Protein AF-A0A3A0DYD7-F1 (afdb_monomer_lite)

Structure (mmCIF, N/CA/C/O backbone):
data_AF-A0A3A0DYD7-F1
#
_entry.id   AF-A0A3A0DYD7-F1
#
loop_
_atom_site.group_PDB
_atom_site.id
_atom_site.type_symbol
_atom_site.label_atom_id
_atom_site.label_alt_id
_atom_site.label_comp_id
_atom_site.label_asym_id
_atom_site.label_entity_id
_atom_site.label_seq_id
_atom_site.pdbx_PDB_ins_code
_atom_site.Cartn_x
_atom_site.Cartn_y
_atom_site.Cartn_z
_atom_site.occupancy
_atom_site.B_iso_or_equiv
_atom_site.auth_seq_id
_atom_site.auth_comp_id
_atom_site.auth_asym_id
_atom_site.auth_atom_id
_atom_site.pdbx_PDB_model_num
ATOM 1 N N . MET A 1 1 ? -3.185 -49.791 44.513 1.00 50.25 1 MET A N 1
ATOM 2 C CA . MET A 1 1 ? -1.981 -49.781 45.376 1.00 50.25 1 MET A CA 1
ATOM 3 C C . MET A 1 1 ? -0.954 -48.953 44.609 1.00 50.25 1 MET A C 1
ATOM 5 O O . MET A 1 1 ? -0.668 -49.340 43.495 1.00 50.25 1 MET A O 1
ATOM 9 N N . SER A 1 2 ? -0.530 -47.744 44.966 1.00 39.34 2 SER A N 1
ATOM 10 C CA . SER A 1 2 ? -0.348 -47.102 46.268 1.00 39.34 2 SER A CA 1
ATOM 11 C C . SER A 1 2 ? -0.670 -45.603 46.188 1.00 39.34 2 SER A C 1
ATOM 13 O O . SER A 1 2 ? -0.491 -44.971 45.152 1.00 39.34 2 SER A O 1
ATOM 15 N N . ARG A 1 3 ? -1.175 -45.065 47.301 1.00 46.84 3 ARG A N 1
ATOM 16 C CA . ARG A 1 3 ? -1.403 -43.640 47.566 1.00 46.84 3 ARG A CA 1
ATOM 17 C C . ARG A 1 3 ? -0.154 -43.066 48.234 1.00 46.84 3 ARG A C 1
ATOM 19 O O . ARG A 1 3 ? 0.323 -43.691 49.178 1.00 46.84 3 ARG A O 1
ATOM 26 N N . THR A 1 4 ? 0.257 -41.854 47.871 1.00 56.84 4 THR A N 1
ATOM 27 C CA . THR A 1 4 ? 1.077 -41.023 48.764 1.00 56.84 4 THR A CA 1
ATOM 28 C C . THR A 1 4 ? 0.665 -39.561 48.649 1.00 56.84 4 THR A C 1
ATOM 30 O O . THR A 1 4 ? 0.493 -39.020 47.561 1.00 56.84 4 THR A O 1
ATOM 33 N N . LEU A 1 5 ? 0.430 -38.982 49.821 1.00 53.72 5 LEU A N 1
ATOM 34 C CA . LEU A 1 5 ? -0.054 -37.640 50.104 1.00 53.72 5 LEU A CA 1
ATOM 35 C C . LEU A 1 5 ? 1.071 -36.608 49.959 1.00 53.72 5 LEU A C 1
ATOM 37 O O . LEU A 1 5 ? 2.189 -36.880 50.386 1.00 53.72 5 LEU A O 1
ATOM 41 N N . PHE A 1 6 ? 0.746 -35.393 49.513 1.00 49.97 6 PHE A N 1
ATOM 42 C CA . PHE A 1 6 ? 1.488 -34.199 49.921 1.00 49.97 6 PHE A CA 1
ATOM 43 C C . PHE A 1 6 ? 0.508 -33.059 50.219 1.00 49.97 6 PHE A C 1
ATOM 45 O O . PHE A 1 6 ? -0.312 -32.680 49.385 1.00 49.97 6 PHE A O 1
ATOM 52 N N . ARG A 1 7 ? 0.566 -32.567 51.458 1.00 54.31 7 ARG A N 1
ATOM 53 C CA . ARG A 1 7 ? -0.222 -31.472 52.032 1.00 54.31 7 ARG A CA 1
ATOM 54 C C . ARG A 1 7 ? 0.785 -30.550 52.730 1.00 54.31 7 ARG A C 1
ATOM 56 O O . ARG A 1 7 ? 1.494 -31.028 53.605 1.00 54.31 7 ARG A O 1
ATOM 63 N N . SER A 1 8 ? 0.845 -29.275 52.348 1.00 48.56 8 SER A N 1
ATOM 64 C CA . SER A 1 8 ? 1.433 -28.140 53.096 1.00 48.56 8 SER A CA 1
ATOM 65 C C . SER A 1 8 ? 1.083 -26.890 52.278 1.00 48.56 8 SER A C 1
ATOM 67 O O . SER A 1 8 ? 1.535 -26.779 51.148 1.00 48.56 8 SER A O 1
ATOM 69 N N . VAL A 1 9 ? 0.069 -26.079 52.596 1.00 45.28 9 VAL A N 1
ATOM 70 C CA . VAL A 1 9 ? -0.017 -25.051 53.655 1.00 45.28 9 VAL A CA 1
ATOM 71 C C . VAL A 1 9 ? 1.250 -24.198 53.747 1.00 45.28 9 VAL A C 1
ATOM 73 O O . VAL A 1 9 ? 2.287 -24.664 54.208 1.00 45.28 9 VAL A O 1
ATOM 76 N N . GLY A 1 10 ? 1.120 -22.945 53.311 1.00 42.84 10 GLY A N 1
ATOM 77 C CA . GLY A 1 10 ? 2.099 -21.869 53.429 1.00 42.84 10 GLY A CA 1
ATOM 78 C C . GLY A 1 10 ? 1.409 -20.542 53.120 1.00 42.84 10 GLY A C 1
ATOM 79 O O . GLY A 1 10 ? 1.237 -20.183 51.961 1.00 42.84 10 GLY A O 1
ATOM 80 N N . ALA A 1 11 ? 0.922 -19.890 54.173 1.00 44.09 11 ALA A N 1
ATOM 81 C CA . ALA A 1 11 ? 0.273 -18.587 54.163 1.00 44.09 11 ALA A CA 1
ATOM 82 C C . ALA A 1 11 ? 1.297 -17.450 54.341 1.00 44.09 11 ALA A C 1
ATOM 84 O O . ALA A 1 11 ? 2.413 -17.687 54.798 1.00 44.09 11 ALA A O 1
ATOM 85 N N . CYS A 1 12 ? 0.815 -16.227 54.092 1.00 39.78 12 CYS A N 1
ATOM 86 C CA . CYS A 1 12 ? 1.371 -14.919 54.466 1.00 39.78 12 CYS A CA 1
ATOM 87 C C . CYS A 1 12 ? 2.436 -14.317 53.536 1.00 39.78 12 CYS A C 1
ATOM 89 O O . CYS A 1 12 ? 3.590 -14.723 53.550 1.00 39.78 12 CYS A O 1
ATOM 91 N N . LEU A 1 13 ? 2.052 -13.237 52.841 1.00 42.22 13 LEU A N 1
ATOM 92 C CA . LEU A 1 13 ? 2.694 -11.920 52.975 1.00 42.22 13 LEU A CA 1
ATOM 93 C C . LEU A 1 13 ? 1.829 -10.849 52.292 1.00 42.22 13 LEU A C 1
ATOM 95 O O . LEU A 1 13 ? 1.902 -10.612 51.092 1.00 42.22 13 LEU A O 1
ATOM 99 N N . VAL A 1 14 ? 0.985 -10.213 53.106 1.00 45.69 14 VAL A N 1
ATOM 100 C CA . VAL A 1 14 ? 0.412 -8.892 52.841 1.00 45.69 14 VAL A CA 1
ATOM 101 C C . VAL A 1 14 ? 1.415 -7.884 53.406 1.00 45.69 14 VAL A C 1
ATOM 103 O O . VAL A 1 14 ? 1.575 -7.793 54.619 1.00 45.69 14 VAL A O 1
ATOM 106 N N . GLY A 1 15 ? 2.117 -7.163 52.538 1.00 39.25 15 GLY A N 1
ATOM 107 C CA . GLY A 1 15 ? 2.816 -5.915 52.858 1.00 39.25 15 GLY A CA 1
ATOM 108 C C . GLY A 1 15 ? 2.328 -4.890 51.836 1.00 39.25 15 GLY A C 1
ATOM 109 O O . GLY A 1 15 ? 2.330 -5.175 50.647 1.00 39.25 15 GLY A O 1
ATOM 110 N N . GLY A 1 16 ? 1.746 -3.754 52.200 1.00 33.62 16 GLY A N 1
ATOM 111 C CA . GLY A 1 16 ? 2.217 -2.807 53.202 1.00 33.62 16 GLY A CA 1
ATOM 112 C C . GLY A 1 16 ? 2.640 -1.549 52.443 1.00 33.62 16 GLY A C 1
ATOM 113 O O . GLY A 1 16 ? 3.828 -1.320 52.247 1.00 33.62 16 GLY A O 1
ATOM 114 N N . TRP A 1 17 ? 1.665 -0.788 51.933 1.00 40.75 17 TRP A N 1
ATOM 115 C CA . TRP A 1 17 ? 1.906 0.520 51.320 1.00 40.75 17 TRP A CA 1
ATOM 116 C C . TRP A 1 17 ? 2.228 1.509 52.441 1.00 40.75 17 TRP A C 1
ATOM 118 O O . TRP A 1 17 ? 1.350 1.919 53.199 1.00 40.75 17 TRP A O 1
ATOM 128 N N . ALA A 1 18 ? 3.514 1.815 52.591 1.00 44.97 18 ALA A N 1
ATOM 129 C CA . ALA A 1 18 ? 4.006 2.790 53.546 1.00 44.97 18 ALA A CA 1
ATOM 130 C C . ALA A 1 18 ? 3.749 4.210 53.031 1.00 44.97 18 ALA A C 1
ATOM 132 O O . ALA A 1 18 ? 4.082 4.557 51.898 1.00 44.97 18 ALA A O 1
ATOM 133 N N . ALA A 1 19 ? 3.159 5.011 53.913 1.00 42.44 19 ALA A N 1
ATOM 134 C CA . ALA A 1 19 ? 2.955 6.438 53.782 1.00 42.44 19 ALA A CA 1
ATOM 135 C C . ALA A 1 19 ? 4.281 7.176 53.538 1.00 42.44 19 ALA A C 1
ATOM 137 O O . ALA A 1 19 ? 5.245 7.006 54.286 1.00 42.44 19 ALA A O 1
ATOM 138 N N . TRP A 1 20 ? 4.298 8.037 52.522 1.00 49.16 20 TRP A N 1
ATOM 139 C CA . TRP A 1 20 ? 5.347 9.026 52.310 1.00 49.16 20 TRP A CA 1
ATOM 140 C C . TRP A 1 20 ? 4.808 10.375 52.789 1.00 49.16 20 TRP A C 1
ATOM 142 O O . TRP A 1 20 ? 3.941 10.977 52.159 1.00 49.16 20 TRP A O 1
ATOM 152 N N . ALA A 1 21 ? 5.273 10.801 53.960 1.00 42.72 21 ALA A N 1
ATOM 153 C CA . ALA A 1 21 ? 5.010 12.109 54.539 1.00 42.72 21 ALA A CA 1
ATOM 154 C C . ALA A 1 21 ? 6.351 12.808 54.785 1.00 42.72 21 ALA A C 1
ATOM 156 O O . ALA A 1 21 ? 7.264 12.204 55.346 1.00 42.72 21 ALA A O 1
ATOM 157 N N . GLY A 1 22 ? 6.431 14.090 54.422 1.00 37.78 22 GLY A N 1
ATOM 158 C CA . GLY A 1 22 ? 7.434 15.020 54.944 1.00 37.78 22 GLY A CA 1
ATOM 159 C C . GLY A 1 22 ? 8.468 15.507 53.930 1.00 37.78 22 GLY A C 1
ATOM 160 O O . GLY A 1 22 ? 9.555 14.952 53.831 1.00 37.78 22 GLY A O 1
ATOM 161 N N . GLY A 1 23 ? 8.160 16.613 53.251 1.00 39.03 23 GLY A N 1
ATOM 162 C CA . GLY A 1 23 ? 9.121 17.411 52.489 1.00 39.03 23 GLY A CA 1
ATOM 163 C C . GLY A 1 23 ? 8.778 18.890 52.636 1.00 39.03 23 GLY A C 1
ATOM 164 O O . GLY A 1 23 ? 7.725 19.321 52.185 1.00 39.03 23 GLY A O 1
ATOM 165 N N . ALA A 1 24 ? 9.626 19.617 53.358 1.00 38.09 24 ALA A N 1
ATOM 166 C CA . ALA A 1 24 ? 9.407 20.955 53.890 1.00 38.09 24 ALA A CA 1
ATOM 167 C C . ALA A 1 24 ? 9.183 22.052 52.834 1.00 38.09 24 ALA A C 1
ATOM 169 O O . ALA A 1 24 ? 9.783 22.058 51.762 1.00 38.09 24 ALA A O 1
ATOM 170 N N . ALA A 1 25 ? 8.358 23.024 53.223 1.00 39.91 25 ALA A N 1
ATOM 171 C CA . ALA A 1 25 ? 8.123 24.275 52.526 1.00 39.91 25 ALA A CA 1
ATOM 172 C C . ALA A 1 25 ? 9.369 25.179 52.534 1.00 39.91 25 ALA A C 1
ATOM 174 O O . ALA A 1 25 ? 9.955 25.434 53.586 1.00 39.91 25 ALA A O 1
ATOM 175 N N . VAL A 1 26 ? 9.705 25.730 51.368 1.00 50.50 26 VAL A N 1
ATOM 176 C CA . VAL A 1 26 ? 10.489 26.961 51.227 1.00 50.50 26 VAL A CA 1
ATOM 177 C C . VAL A 1 26 ? 9.577 27.964 50.535 1.00 50.50 26 VAL A C 1
ATOM 179 O O . VAL A 1 26 ? 9.237 27.803 49.366 1.00 50.50 26 VAL A O 1
ATOM 182 N N . ALA A 1 27 ? 9.138 28.969 51.288 1.00 43.34 27 ALA A N 1
ATOM 183 C CA . ALA A 1 27 ? 8.419 30.116 50.761 1.00 43.34 27 ALA A CA 1
ATOM 184 C C . ALA A 1 27 ? 9.425 31.072 50.103 1.00 43.34 27 ALA A C 1
ATOM 186 O O . ALA A 1 27 ? 10.352 31.547 50.760 1.00 43.34 27 ALA A O 1
ATOM 187 N N . GLN A 1 28 ? 9.238 31.348 48.815 1.00 42.84 28 GLN A N 1
ATOM 188 C CA . GLN A 1 28 ? 9.768 32.544 48.169 1.00 42.84 28 GLN A CA 1
ATOM 189 C C . GLN A 1 28 ? 8.587 33.319 47.596 1.00 42.84 28 GLN A C 1
ATOM 191 O O . GLN A 1 28 ? 7.826 32.801 46.779 1.00 42.84 28 GLN A O 1
ATOM 196 N N . ASP A 1 29 ? 8.439 34.548 48.081 1.00 47.16 29 ASP A N 1
ATOM 197 C CA . ASP A 1 29 ? 7.488 35.538 47.600 1.00 47.16 29 ASP A CA 1
ATOM 198 C C . ASP A 1 29 ? 7.767 35.858 46.128 1.00 47.16 29 ASP A C 1
ATOM 200 O O . ASP A 1 29 ? 8.755 36.513 45.789 1.00 47.16 29 ASP A O 1
ATOM 204 N N . LEU A 1 30 ? 6.871 35.414 45.248 1.00 38.38 30 LEU A N 1
ATOM 205 C CA . LEU A 1 30 ? 6.796 35.861 43.863 1.00 38.38 30 LEU A CA 1
ATOM 206 C C . LEU A 1 30 ? 5.468 36.585 43.658 1.00 38.38 30 LEU A C 1
ATOM 208 O O . LEU A 1 30 ? 4.396 35.991 43.564 1.00 38.38 30 LEU A O 1
ATOM 212 N N . VAL A 1 31 ? 5.580 37.909 43.609 1.00 51.38 31 VAL A N 1
ATOM 213 C CA . VAL A 1 31 ? 4.542 38.836 43.166 1.00 51.38 31 VAL A CA 1
ATOM 214 C C . VAL A 1 31 ? 4.220 38.531 41.699 1.00 51.38 31 VAL A C 1
ATOM 216 O O . VAL A 1 31 ? 5.065 38.728 40.827 1.00 51.38 31 VAL A O 1
ATOM 219 N N . LEU A 1 32 ? 3.000 38.060 41.423 1.00 41.09 32 LEU A N 1
ATOM 220 C CA . LEU A 1 32 ? 2.466 37.890 40.068 1.00 41.09 32 LEU A CA 1
ATOM 221 C C . LEU A 1 32 ? 1.535 39.062 39.694 1.00 41.09 32 LEU A C 1
ATOM 223 O O . LEU A 1 32 ? 0.691 39.446 40.507 1.00 41.09 32 LEU A O 1
ATOM 227 N N . PRO A 1 33 ? 1.643 39.621 38.472 1.00 55.09 33 PRO A N 1
ATOM 228 C CA . PRO A 1 33 ? 0.668 40.558 37.913 1.00 55.09 33 PRO A CA 1
ATOM 229 C C . PRO A 1 33 ? -0.587 39.840 37.362 1.00 55.09 33 PRO A C 1
ATOM 231 O O . PRO A 1 33 ? -0.561 38.629 37.130 1.00 55.09 33 PRO A O 1
ATOM 234 N N . PRO A 1 34 ? -1.698 40.569 37.136 1.00 52.62 34 PRO A N 1
ATOM 235 C CA . PRO A 1 34 ? -2.985 39.966 36.806 1.00 52.62 34 PRO A CA 1
ATOM 236 C C . PRO A 1 34 ? -3.083 39.469 35.353 1.00 52.62 34 PRO A C 1
ATOM 238 O O . PRO A 1 34 ? -2.906 40.217 34.397 1.00 52.62 34 PRO A O 1
ATOM 241 N N . THR A 1 35 ? -3.446 38.188 35.246 1.00 48.91 35 THR A N 1
ATOM 242 C CA . THR A 1 35 ? -4.392 37.573 34.296 1.00 48.91 35 THR A CA 1
ATOM 243 C C . THR A 1 35 ? -4.253 37.881 32.799 1.00 48.91 35 THR A C 1
ATOM 245 O O . THR A 1 35 ? -4.882 38.798 32.272 1.00 48.91 35 THR A O 1
ATOM 248 N N . ALA A 1 36 ? -3.606 36.959 32.084 1.00 39.91 36 ALA A N 1
ATOM 249 C CA . ALA A 1 36 ? -4.040 36.531 30.756 1.00 39.91 36 ALA A CA 1
ATOM 250 C C . ALA A 1 36 ? -4.206 35.005 30.799 1.00 39.91 36 ALA A C 1
ATOM 252 O O . ALA A 1 36 ? -3.257 34.283 31.096 1.00 39.91 36 ALA A O 1
ATOM 253 N N . GLY A 1 37 ? -5.436 34.527 30.597 1.00 48.88 37 GLY A N 1
ATOM 254 C CA . GLY A 1 37 ? -5.773 33.109 30.659 1.00 48.88 37 GLY A CA 1
ATOM 255 C C . GLY A 1 37 ? -5.100 32.329 29.534 1.00 48.88 37 GLY A C 1
ATOM 256 O O . GLY A 1 37 ? -5.437 32.506 28.366 1.00 48.88 37 GLY A O 1
ATOM 257 N N . VAL A 1 38 ? -4.178 31.449 29.908 1.00 38.03 38 VAL A N 1
ATOM 258 C CA . VAL A 1 38 ? -3.663 30.371 29.067 1.00 38.03 38 VAL A CA 1
ATOM 259 C C . VAL A 1 38 ? -4.084 29.075 29.746 1.00 38.03 38 VAL A C 1
ATOM 261 O O . VAL A 1 38 ? -3.745 28.834 30.901 1.00 38.03 38 VAL A O 1
ATOM 264 N N . VAL A 1 39 ? -4.894 28.280 29.048 1.00 39.69 39 VAL A N 1
ATOM 265 C CA . VAL A 1 39 ? -5.269 26.931 29.476 1.00 39.69 39 VAL A CA 1
ATOM 266 C C . VAL A 1 39 ? -4.040 26.047 29.287 1.00 39.69 39 VAL A C 1
ATOM 268 O O . VAL A 1 39 ? -3.659 25.730 28.162 1.00 39.69 39 VAL A O 1
ATOM 271 N N . GLU A 1 40 ? -3.394 25.704 30.396 1.00 34.03 40 GLU A N 1
ATOM 272 C CA . GLU A 1 40 ? -2.266 24.781 30.450 1.00 34.03 40 GLU A CA 1
ATOM 273 C C . GLU A 1 40 ? -2.812 23.344 30.397 1.00 34.03 40 GLU A C 1
ATOM 275 O O . GLU A 1 40 ? -3.455 22.863 31.331 1.00 34.03 40 GLU A O 1
ATOM 280 N N . VAL A 1 41 ? -2.627 22.675 29.256 1.00 43.84 41 VAL A N 1
ATOM 281 C CA . VAL A 1 41 ? -2.939 21.250 29.087 1.00 43.84 41 VAL A CA 1
ATOM 282 C C . VAL A 1 41 ? -1.770 20.445 29.652 1.00 43.84 41 VAL A C 1
ATOM 284 O O . VAL A 1 41 ? -0.623 20.654 29.264 1.00 43.84 41 VAL A O 1
ATOM 287 N N . ALA A 1 42 ? -2.069 19.537 30.582 1.00 42.00 42 ALA A N 1
ATOM 288 C CA . ALA A 1 42 ? -1.082 18.727 31.285 1.00 42.00 42 ALA A CA 1
ATOM 289 C C . ALA A 1 42 ? -0.208 17.880 30.325 1.00 42.00 42 ALA A C 1
ATOM 291 O O . ALA A 1 42 ? -0.745 17.241 29.415 1.00 42.00 42 ALA A O 1
ATOM 292 N N . PRO A 1 43 ? 1.119 17.802 30.544 1.00 43.03 43 PRO A N 1
ATOM 293 C CA . PRO A 1 43 ? 1.996 16.903 29.803 1.00 43.03 43 PRO A CA 1
ATOM 294 C C . PRO A 1 43 ? 1.836 15.473 30.341 1.00 43.03 43 PRO A C 1
ATOM 296 O O . PRO A 1 43 ? 2.098 15.217 31.515 1.00 43.03 43 PRO A O 1
ATOM 299 N N . GLY A 1 44 ? 1.400 14.527 29.504 1.00 41.59 44 GLY A N 1
ATOM 300 C CA . GLY A 1 44 ? 1.311 13.128 29.948 1.00 41.59 44 GLY A CA 1
ATOM 301 C C . GLY A 1 44 ? 0.570 12.123 29.067 1.00 41.59 44 GLY A C 1
ATOM 302 O O . GLY A 1 44 ? 0.508 10.957 29.445 1.00 41.59 44 GLY A O 1
ATOM 303 N N . VAL A 1 45 ? 0.029 12.511 27.909 1.00 45.94 45 VAL A N 1
ATOM 304 C CA . VAL A 1 45 ? -0.618 11.563 26.983 1.00 45.94 45 VAL A CA 1
ATOM 305 C C . VAL A 1 45 ? 0.006 11.693 25.594 1.00 45.94 45 VAL A C 1
ATOM 307 O O . VAL A 1 45 ? -0.616 12.166 24.651 1.00 45.94 45 VAL A O 1
ATOM 310 N N . GLU A 1 46 ? 1.262 11.262 25.460 1.00 38.16 46 GLU A N 1
ATOM 311 C CA . GLU A 1 46 ? 1.862 10.946 24.155 1.00 38.16 46 GLU A CA 1
ATOM 312 C C . GLU A 1 46 ? 1.365 9.566 23.705 1.00 38.16 46 GLU A C 1
ATOM 314 O O . GLU A 1 46 ? 2.078 8.565 23.685 1.00 38.16 46 GLU A O 1
ATOM 319 N N . GLY A 1 47 ? 0.069 9.501 23.415 1.00 38.81 47 GLY A N 1
ATOM 320 C CA . GLY A 1 47 ? -0.530 8.424 22.653 1.00 38.81 47 GLY A CA 1
ATOM 321 C C . GLY A 1 47 ? -0.852 8.968 21.277 1.00 38.81 47 GLY A C 1
ATOM 322 O O . GLY A 1 47 ? -1.945 9.491 21.078 1.00 38.81 47 GLY A O 1
ATOM 323 N N . ASP A 1 48 ? 0.087 8.852 20.338 1.00 33.47 48 ASP A N 1
ATOM 324 C CA . ASP A 1 48 ? -0.173 9.061 18.915 1.00 33.47 48 ASP A CA 1
ATOM 325 C C . ASP A 1 48 ? -1.194 8.014 18.445 1.00 33.47 48 ASP A C 1
ATOM 327 O O . ASP A 1 48 ? -0.863 6.945 17.922 1.00 33.47 48 ASP A O 1
ATOM 331 N N . VAL A 1 49 ? -2.476 8.310 18.652 1.00 34.38 49 VAL A N 1
ATOM 332 C CA . VAL A 1 49 ? -3.584 7.611 18.012 1.00 34.38 49 VAL A CA 1
ATOM 333 C C . VAL A 1 49 ? -3.590 8.073 16.559 1.00 34.38 49 VAL A C 1
ATOM 335 O O . VAL A 1 49 ? -4.376 8.924 16.148 1.00 34.38 49 VAL A O 1
ATOM 338 N N . PHE A 1 50 ? -2.690 7.502 15.757 1.00 32.12 50 PHE A N 1
ATOM 339 C CA . PHE A 1 50 ? -2.834 7.493 14.308 1.00 32.12 50 PHE A CA 1
ATOM 340 C C . PHE A 1 50 ? -4.086 6.678 13.979 1.00 32.12 50 PHE A C 1
ATOM 342 O O . PHE A 1 50 ? -4.037 5.475 13.722 1.00 32.12 50 PHE A O 1
ATOM 349 N N . ALA A 1 51 ? -5.236 7.346 13.996 1.00 30.78 51 ALA A N 1
ATOM 350 C CA . ALA A 1 51 ? -6.436 6.867 13.347 1.00 30.78 51 ALA A CA 1
ATOM 351 C C . ALA A 1 51 ? -6.168 6.871 11.837 1.00 30.78 51 ALA A C 1
ATOM 353 O O . ALA A 1 51 ? -6.457 7.834 11.129 1.00 30.78 51 ALA A O 1
ATOM 354 N N . ILE A 1 52 ? -5.584 5.783 11.333 1.00 32.91 52 ILE A N 1
ATOM 355 C CA . ILE A 1 52 ? -5.592 5.473 9.906 1.00 32.91 52 ILE A CA 1
ATOM 356 C C . ILE A 1 52 ? -7.037 5.092 9.582 1.00 32.91 52 ILE A C 1
ATOM 358 O O . ILE A 1 52 ? -7.406 3.920 9.566 1.00 32.91 52 ILE A O 1
ATOM 362 N N . ALA A 1 53 ? -7.889 6.096 9.377 1.00 28.39 53 ALA A N 1
ATOM 363 C CA . ALA A 1 53 ? -9.132 5.880 8.662 1.00 28.39 53 ALA A CA 1
ATOM 364 C C . ALA A 1 53 ? -8.749 5.293 7.292 1.00 28.39 53 ALA A C 1
ATOM 366 O O . ALA A 1 53 ? -7.938 5.903 6.586 1.00 28.39 53 ALA A O 1
ATOM 367 N N . PRO A 1 54 ? -9.260 4.112 6.902 1.00 32.28 54 PRO A N 1
ATOM 368 C CA . PRO A 1 54 ? -9.031 3.610 5.560 1.00 32.28 54 PRO A CA 1
ATOM 369 C C . PRO A 1 54 ? -9.635 4.632 4.598 1.00 32.28 54 PRO A C 1
ATOM 371 O O . PRO A 1 54 ? -10.852 4.812 4.565 1.00 32.28 54 PRO A O 1
ATOM 374 N N . GLN A 1 55 ? -8.791 5.345 3.849 1.00 30.20 55 GLN A N 1
ATOM 375 C CA . GLN A 1 55 ? -9.256 6.196 2.761 1.00 30.20 55 GLN A CA 1
ATOM 376 C C . GLN A 1 55 ? -9.882 5.288 1.703 1.00 30.20 55 GLN A C 1
ATOM 378 O O . GLN A 1 55 ? -9.204 4.741 0.831 1.00 30.20 55 GLN A O 1
ATOM 383 N N . VAL A 1 56 ? -11.193 5.092 1.808 1.00 31.41 56 VAL A N 1
ATOM 384 C CA . VAL A 1 56 ? -11.996 4.459 0.771 1.00 31.41 56 VAL A CA 1
ATOM 385 C C . VAL A 1 56 ? -12.045 5.470 -0.367 1.00 31.41 56 VAL A C 1
ATOM 387 O O . VAL A 1 56 ? -12.801 6.437 -0.325 1.00 31.41 56 VAL A O 1
ATOM 390 N N . HIS A 1 57 ? -11.163 5.308 -1.350 1.00 32.97 57 HIS A N 1
ATOM 391 C CA . HIS A 1 57 ? -11.155 6.144 -2.541 1.00 32.97 57 HIS A CA 1
ATOM 392 C C . HIS A 1 57 ? -12.431 5.820 -3.327 1.00 32.97 57 HIS A C 1
ATOM 394 O O . HIS A 1 57 ? -12.497 4.825 -4.049 1.00 32.97 57 HIS A O 1
ATOM 400 N N . SER A 1 58 ? -13.491 6.605 -3.116 1.00 34.28 58 SER A N 1
ATOM 401 C CA . SER A 1 58 ? -14.752 6.439 -3.832 1.00 34.28 58 SER A CA 1
ATOM 402 C C . SER A 1 58 ? -14.546 6.814 -5.296 1.00 34.28 58 SER A C 1
ATOM 404 O O . SER A 1 58 ? -14.166 7.943 -5.605 1.00 34.28 58 SER A O 1
ATOM 406 N N . LEU A 1 59 ? -14.808 5.860 -6.186 1.00 35.19 59 LEU A N 1
ATOM 407 C CA . LEU A 1 59 ? -14.778 6.028 -7.636 1.00 35.19 59 LEU A CA 1
ATOM 408 C C . LEU A 1 59 ? -15.787 7.105 -8.049 1.00 35.19 59 LEU A C 1
ATOM 410 O O . LEU A 1 59 ? -16.992 6.856 -8.072 1.00 35.19 59 LEU A O 1
ATOM 414 N N . THR A 1 60 ? -15.313 8.300 -8.384 1.00 36.78 60 THR A N 1
ATOM 415 C CA . THR A 1 60 ? -16.147 9.313 -9.028 1.00 36.78 60 THR A CA 1
ATOM 416 C C . THR A 1 60 ? -16.113 9.079 -10.535 1.00 36.78 60 THR A C 1
ATOM 418 O O . THR A 1 60 ? -15.102 9.273 -11.207 1.00 36.78 60 THR A O 1
ATOM 421 N N . LEU A 1 61 ? -17.238 8.613 -11.082 1.00 35.59 61 LEU A N 1
ATOM 422 C CA . LEU A 1 61 ? -17.491 8.676 -12.520 1.00 35.59 61 LEU A CA 1
ATOM 423 C C . LEU A 1 61 ? -17.582 10.153 -12.914 1.00 35.59 61 LEU A C 1
ATOM 425 O O . LEU A 1 61 ? -18.416 10.884 -12.379 1.00 35.59 61 LEU A O 1
ATOM 429 N N . THR A 1 62 ? -16.732 10.596 -13.839 1.00 42.12 62 THR A N 1
ATOM 430 C CA . THR A 1 62 ? -16.919 11.907 -14.470 1.00 42.12 62 THR A CA 1
ATOM 431 C C . THR A 1 62 ? -18.177 11.869 -15.347 1.00 42.12 62 THR A C 1
ATOM 433 O O . THR A 1 62 ? -18.568 10.806 -15.840 1.00 42.12 62 THR A O 1
ATOM 436 N N . SER A 1 63 ? -18.842 13.016 -15.517 1.00 37.94 63 SER A N 1
ATOM 437 C CA . SER A 1 63 ? -20.118 13.157 -16.244 1.00 37.94 63 SER A CA 1
ATOM 438 C C . SER A 1 63 ? -20.088 12.637 -17.684 1.00 37.94 63 SER A C 1
ATOM 440 O O . SER A 1 63 ? -21.140 12.340 -18.246 1.00 37.94 63 SER A O 1
ATOM 442 N N . ASP A 1 64 ? -18.895 12.476 -18.253 1.00 39.81 64 ASP A N 1
ATOM 443 C CA . ASP A 1 64 ? -18.694 12.105 -19.652 1.00 39.81 64 ASP A CA 1
ATOM 444 C C . ASP A 1 64 ? -18.562 10.584 -19.844 1.00 39.81 64 ASP A C 1
ATOM 446 O O . ASP A 1 64 ? -18.293 10.107 -20.944 1.00 39.81 64 ASP A O 1
ATOM 450 N N . GLY A 1 65 ? -18.734 9.789 -18.779 1.00 39.72 65 GLY A N 1
ATOM 451 C CA . GLY A 1 65 ? -18.629 8.326 -18.843 1.00 39.72 65 GLY A CA 1
ATOM 452 C C . GLY A 1 65 ? -17.207 7.813 -19.095 1.00 39.72 65 GLY A C 1
ATOM 453 O O . GLY A 1 65 ? -17.009 6.609 -19.261 1.00 39.72 65 GLY A O 1
ATOM 454 N N . VAL A 1 66 ? -16.212 8.703 -19.087 1.00 46.78 66 VAL A N 1
ATOM 455 C CA . VAL A 1 66 ? -14.795 8.357 -19.151 1.00 46.78 66 VAL A CA 1
ATOM 456 C C . VAL A 1 66 ? -14.339 8.039 -17.730 1.00 46.78 66 VAL A C 1
ATOM 458 O O . VAL A 1 66 ? -14.306 8.909 -16.853 1.00 46.78 66 VAL A O 1
ATOM 461 N N . LEU A 1 67 ? -14.024 6.767 -17.477 1.00 44.53 67 LEU A N 1
ATOM 462 C CA . LEU A 1 67 ? -13.316 6.370 -16.262 1.00 44.53 67 LEU A CA 1
ATOM 463 C C . LEU A 1 67 ? -12.015 7.174 -16.211 1.00 44.53 67 LEU A C 1
ATOM 465 O O . LEU A 1 67 ? -11.220 7.096 -17.147 1.00 44.53 67 LEU A O 1
ATOM 469 N N . SER A 1 68 ? -11.806 7.969 -15.158 1.00 46.03 68 SER A N 1
ATOM 470 C CA . SER A 1 68 ? -10.528 8.654 -15.001 1.00 46.03 68 SER A CA 1
ATOM 471 C C . SER A 1 68 ? -9.433 7.587 -14.884 1.00 46.03 68 SER A C 1
ATOM 473 O O . SER A 1 68 ? -9.477 6.687 -14.044 1.00 46.03 68 SER A O 1
ATOM 475 N N . GLU A 1 69 ? -8.457 7.661 -15.785 1.00 48.38 69 GLU A N 1
ATOM 476 C CA . GLU A 1 69 ? -7.387 6.670 -15.975 1.00 48.38 69 GLU A CA 1
ATOM 477 C C . GLU A 1 69 ? -6.476 6.520 -14.731 1.00 48.38 69 GLU A C 1
ATOM 479 O O . GLU A 1 69 ? -5.674 5.594 -14.631 1.00 48.38 69 GLU A O 1
ATOM 484 N N . ALA A 1 70 ? -6.650 7.392 -13.731 1.00 45.56 70 ALA A N 1
ATOM 485 C CA . ALA A 1 70 ? -5.903 7.428 -12.476 1.00 45.56 70 ALA A CA 1
ATOM 486 C C . ALA A 1 70 ? -6.156 6.228 -11.538 1.00 45.56 70 ALA A C 1
ATOM 488 O O . ALA A 1 70 ? -5.391 6.019 -10.600 1.00 45.56 70 ALA A O 1
ATOM 489 N N . VAL A 1 71 ? -7.194 5.419 -11.772 1.00 46.09 71 VAL A N 1
ATOM 490 C CA . VAL A 1 71 ? -7.557 4.304 -10.873 1.00 46.09 71 VAL A CA 1
ATOM 491 C C . VAL A 1 71 ? -6.721 3.036 -11.121 1.00 46.09 71 VAL A C 1
ATOM 493 O O . VAL A 1 71 ? -6.622 2.183 -10.243 1.00 46.09 71 VAL A O 1
ATOM 496 N N . PHE A 1 72 ? -6.069 2.886 -12.279 1.00 48.50 72 PHE A N 1
ATOM 497 C CA . PHE A 1 72 ? -5.547 1.575 -12.700 1.00 48.50 72 PHE A CA 1
ATOM 498 C C . PHE A 1 72 ? -4.104 1.235 -12.278 1.00 48.50 72 PHE A C 1
ATOM 500 O O . PHE A 1 72 ? -3.677 0.100 -12.478 1.00 48.50 72 PHE A O 1
ATOM 507 N N . PHE A 1 73 ? -3.358 2.160 -11.658 1.00 53.59 73 PHE A N 1
ATOM 508 C CA . PHE A 1 73 ? -1.940 1.942 -11.303 1.00 53.59 73 PHE A CA 1
ATOM 509 C C . PHE A 1 73 ? -1.569 2.268 -9.854 1.00 53.59 73 PHE A C 1
ATOM 511 O O . PHE A 1 73 ? -0.383 2.310 -9.519 1.00 53.59 73 PHE A O 1
ATOM 518 N N . ALA A 1 74 ? -2.557 2.439 -8.973 1.00 52.06 74 ALA A N 1
ATOM 519 C CA . ALA A 1 74 ? -2.312 2.516 -7.539 1.00 52.06 74 ALA A CA 1
ATOM 520 C C . ALA A 1 74 ? -1.902 1.128 -7.021 1.00 52.06 74 ALA A C 1
ATOM 522 O O . ALA A 1 74 ? -2.712 0.368 -6.490 1.00 52.06 74 ALA A O 1
ATOM 523 N N . HIS A 1 75 ? -0.628 0.771 -7.194 1.00 59.16 75 HIS A N 1
ATOM 524 C CA . HIS A 1 75 ? -0.052 -0.266 -6.354 1.00 59.16 75 HIS A CA 1
ATOM 525 C C . HIS A 1 75 ? -0.214 0.172 -4.899 1.00 59.16 75 HIS A C 1
ATOM 527 O O . HIS A 1 75 ? -0.093 1.368 -4.615 1.00 59.16 75 HIS A O 1
ATOM 533 N N . PRO A 1 76 ? -0.499 -0.766 -3.981 1.00 58.28 76 PRO A N 1
ATOM 534 C CA . PRO A 1 76 ? -0.540 -0.444 -2.567 1.00 58.28 76 PRO A CA 1
ATOM 535 C C . PRO A 1 76 ? 0.781 0.235 -2.200 1.00 58.28 76 PRO A C 1
ATOM 537 O O . PRO A 1 76 ? 1.857 -0.355 -2.330 1.00 58.28 76 PRO A O 1
ATOM 540 N N . VAL A 1 77 ? 0.684 1.512 -1.825 1.00 57.47 77 VAL A N 1
ATOM 541 C CA . VAL A 1 77 ? 1.807 2.346 -1.398 1.00 57.47 77 VAL A CA 1
ATOM 542 C C . VAL A 1 77 ? 2.500 1.609 -0.247 1.00 57.47 77 VAL A C 1
ATOM 544 O O . VAL A 1 77 ? 1.932 1.485 0.837 1.00 57.47 77 VAL A O 1
ATOM 547 N N . GLY A 1 78 ? 3.689 1.051 -0.494 1.00 65.56 78 GLY A N 1
ATOM 548 C CA . GLY A 1 78 ? 4.463 0.313 0.514 1.00 65.56 78 GLY A CA 1
ATOM 549 C C . GLY A 1 78 ? 5.064 -1.024 0.074 1.00 65.56 78 GLY A C 1
ATOM 550 O O . GLY A 1 78 ? 5.903 -1.562 0.795 1.00 65.56 78 GLY A O 1
ATOM 551 N N . ASP A 1 79 ? 4.698 -1.565 -1.094 1.00 78.31 79 ASP A N 1
ATOM 552 C CA . ASP A 1 79 ? 5.325 -2.808 -1.574 1.00 78.31 79 ASP A CA 1
ATOM 553 C C . ASP A 1 79 ? 6.669 -2.583 -2.293 1.00 78.31 79 ASP A C 1
ATOM 555 O O . ASP A 1 79 ? 7.459 -3.524 -2.366 1.00 78.31 79 ASP A O 1
ATOM 559 N N . ASP A 1 80 ? 6.968 -1.376 -2.780 1.00 85.56 80 ASP A N 1
ATOM 560 C CA . ASP A 1 80 ? 8.232 -1.057 -3.460 1.00 85.56 80 ASP A CA 1
ATOM 561 C C . ASP A 1 80 ? 9.312 -0.616 -2.447 1.00 85.56 80 ASP A C 1
ATOM 563 O O . ASP A 1 80 ? 9.104 0.395 -1.764 1.00 85.56 80 ASP A O 1
ATOM 567 N N . PRO A 1 81 ? 10.460 -1.319 -2.324 1.00 85.75 81 PRO A N 1
ATOM 568 C CA . PRO A 1 81 ? 11.539 -0.920 -1.417 1.00 85.75 81 PRO A CA 1
ATOM 569 C C . PRO A 1 81 ? 12.035 0.509 -1.662 1.00 85.75 81 PRO A C 1
ATOM 571 O O . PRO A 1 81 ? 12.415 1.178 -0.704 1.00 85.75 81 PRO A O 1
ATOM 574 N N . ALA A 1 82 ? 11.988 1.007 -2.902 1.00 88.56 82 ALA A N 1
ATOM 575 C CA . ALA A 1 82 ? 12.448 2.357 -3.205 1.00 88.56 82 ALA A CA 1
ATOM 576 C C . ALA A 1 82 ? 11.572 3.441 -2.561 1.00 88.56 82 ALA A C 1
ATOM 578 O O . ALA A 1 82 ? 12.094 4.460 -2.122 1.00 88.56 82 ALA A O 1
ATOM 579 N N . SER A 1 83 ? 10.263 3.197 -2.430 1.00 90.19 83 SER A N 1
ATOM 580 C CA . SER A 1 83 ? 9.342 4.130 -1.762 1.00 90.19 83 SER A CA 1
ATOM 581 C C . SER A 1 83 ? 9.620 4.271 -0.261 1.00 90.19 83 SER A C 1
ATOM 583 O O . SER A 1 83 ? 9.371 5.321 0.324 1.00 90.19 83 SER A O 1
ATOM 585 N N . LEU A 1 84 ? 10.178 3.232 0.371 1.00 92.94 84 LEU A N 1
ATOM 586 C CA . LEU A 1 84 ? 10.556 3.273 1.785 1.00 92.94 84 LEU A CA 1
ATOM 587 C C . LEU A 1 84 ? 11.794 4.135 2.014 1.00 92.94 84 LEU A C 1
ATOM 589 O O . LEU A 1 84 ? 11.911 4.775 3.054 1.00 92.94 84 LEU A O 1
ATOM 593 N N . LEU A 1 85 ? 12.700 4.172 1.038 1.00 94.75 85 LEU A N 1
ATOM 594 C CA . LEU A 1 85 ? 13.933 4.948 1.120 1.00 94.75 85 LEU A CA 1
ATOM 595 C C . LEU A 1 85 ? 13.687 6.456 1.029 1.00 94.75 85 LEU A C 1
ATOM 597 O O . LEU A 1 85 ? 14.550 7.216 1.450 1.00 94.75 85 LEU A O 1
ATOM 601 N N . ASP A 1 86 ? 12.518 6.900 0.569 1.00 92.81 86 ASP A N 1
ATOM 602 C CA . ASP A 1 86 ? 12.124 8.316 0.611 1.00 92.81 86 ASP A CA 1
ATOM 603 C C . ASP A 1 86 ? 11.711 8.776 2.012 1.00 92.81 86 ASP A C 1
ATOM 605 O O . ASP A 1 86 ? 11.694 9.973 2.307 1.00 92.81 86 ASP A O 1
ATOM 609 N N . MET A 1 87 ? 11.394 7.836 2.905 1.00 93.38 87 MET A N 1
ATOM 610 C CA . MET A 1 87 ? 10.954 8.153 4.256 1.00 93.38 87 MET A CA 1
ATOM 611 C C . MET A 1 87 ? 12.167 8.488 5.134 1.00 93.38 87 MET A C 1
ATOM 613 O O . MET A 1 87 ? 13.036 7.647 5.365 1.00 93.38 87 MET A O 1
ATOM 617 N N . GLY A 1 88 ? 12.225 9.713 5.666 1.00 94.88 88 GLY A N 1
ATOM 618 C CA . GLY A 1 88 ? 13.377 10.187 6.448 1.00 94.88 88 GLY A CA 1
ATOM 619 C C . GLY A 1 88 ? 13.714 9.313 7.663 1.00 94.88 88 GLY A C 1
ATOM 620 O O . GLY A 1 88 ? 14.884 9.090 7.952 1.00 94.88 88 GLY A O 1
ATOM 621 N N . ASN A 1 89 ? 12.709 8.738 8.329 1.00 95.50 89 ASN A N 1
ATOM 622 C CA . ASN A 1 89 ? 12.914 7.803 9.439 1.00 95.50 89 ASN A CA 1
ATOM 623 C C . ASN A 1 89 ? 13.594 6.494 9.002 1.00 95.50 89 ASN A C 1
ATOM 625 O O . ASN A 1 89 ? 14.419 5.970 9.742 1.00 95.50 89 ASN A O 1
ATOM 629 N N . VAL A 1 90 ? 13.283 5.980 7.809 1.00 95.88 90 VAL A N 1
ATOM 630 C CA . VAL A 1 90 ? 13.942 4.791 7.246 1.00 95.88 90 VAL A CA 1
ATOM 631 C C . VAL A 1 90 ? 15.378 5.121 6.848 1.00 95.88 90 VAL A C 1
ATOM 633 O O . VAL A 1 90 ? 16.271 4.321 7.103 1.00 95.88 90 VAL A O 1
ATOM 636 N N . GLN A 1 91 ? 15.628 6.306 6.281 1.00 97.00 91 GLN A N 1
ATOM 637 C CA . GLN A 1 91 ? 16.989 6.738 5.942 1.00 97.00 91 GLN A CA 1
ATOM 638 C C . GLN A 1 91 ? 17.890 6.830 7.179 1.00 97.00 91 GLN A C 1
ATOM 640 O O . GLN A 1 91 ? 19.035 6.385 7.120 1.00 97.00 91 GLN A O 1
ATOM 645 N N . THR A 1 92 ? 17.372 7.386 8.281 1.00 97.56 92 THR A N 1
ATOM 646 C CA . THR A 1 92 ? 18.084 7.456 9.565 1.00 97.56 92 THR A CA 1
ATOM 647 C C . THR A 1 92 ? 18.326 6.064 10.139 1.00 97.56 92 THR A C 1
ATOM 649 O O . THR A 1 92 ? 19.440 5.760 10.529 1.00 97.56 92 THR A O 1
ATOM 652 N N . GLU A 1 93 ? 17.318 5.189 10.134 1.00 96.31 93 GLU A N 1
ATOM 653 C CA . GLU A 1 93 ? 17.437 3.815 10.648 1.00 96.31 93 GLU A CA 1
ATOM 654 C C . GLU A 1 93 ? 18.442 2.952 9.860 1.00 96.31 93 GLU A C 1
ATOM 656 O O . GLU A 1 93 ? 18.977 1.975 10.381 1.00 96.31 93 GLU A O 1
ATOM 661 N N . LEU A 1 94 ? 18.672 3.281 8.587 1.00 97.69 94 LEU A N 1
ATOM 662 C CA . LEU A 1 94 ? 19.635 2.606 7.716 1.00 97.69 94 LEU A CA 1
ATOM 663 C C . LEU A 1 94 ? 21.022 3.265 7.710 1.00 97.69 94 LEU A C 1
ATOM 665 O O . LEU A 1 94 ? 21.895 2.791 6.978 1.00 97.69 94 LEU A O 1
ATOM 669 N N . ASP A 1 95 ? 21.216 4.347 8.470 1.00 97.75 95 ASP A N 1
ATOM 670 C CA . ASP A 1 95 ? 22.440 5.152 8.481 1.00 97.75 95 ASP A CA 1
ATOM 671 C C . ASP A 1 95 ? 22.925 5.500 7.059 1.00 97.75 95 ASP A C 1
ATOM 673 O O . ASP A 1 95 ? 24.106 5.374 6.723 1.00 97.75 95 ASP A O 1
ATOM 677 N N . LEU A 1 96 ? 21.998 5.895 6.172 1.00 97.69 96 LEU A N 1
ATOM 678 C CA . LEU A 1 96 ? 22.357 6.218 4.790 1.00 97.69 96 LEU A CA 1
ATOM 679 C C . LEU A 1 96 ? 23.245 7.463 4.748 1.00 97.69 96 LEU A C 1
ATOM 681 O O . LEU A 1 96 ? 22.832 8.557 5.154 1.00 97.69 96 LEU A O 1
ATOM 685 N N . ILE A 1 97 ? 24.437 7.314 4.174 1.00 98.00 97 ILE A N 1
ATOM 686 C CA . ILE A 1 97 ? 25.326 8.445 3.905 1.00 98.00 97 ILE A CA 1
ATOM 687 C C . ILE A 1 97 ? 24.807 9.264 2.718 1.00 98.00 97 ILE A C 1
ATOM 689 O O . ILE A 1 97 ? 24.088 8.757 1.853 1.00 98.00 97 ILE 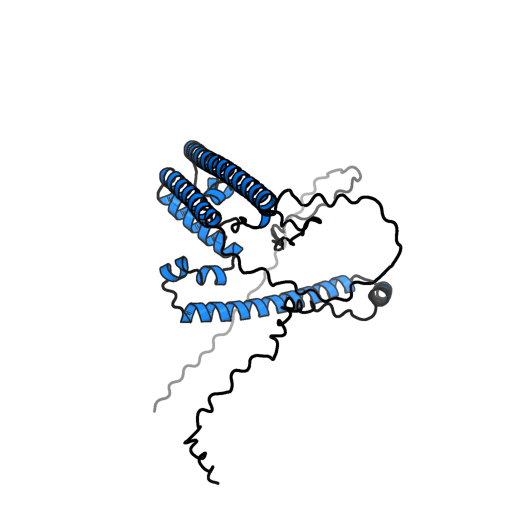A O 1
ATOM 693 N N . ASP A 1 98 ? 25.196 10.534 2.640 1.00 98.00 98 ASP A N 1
ATOM 694 C C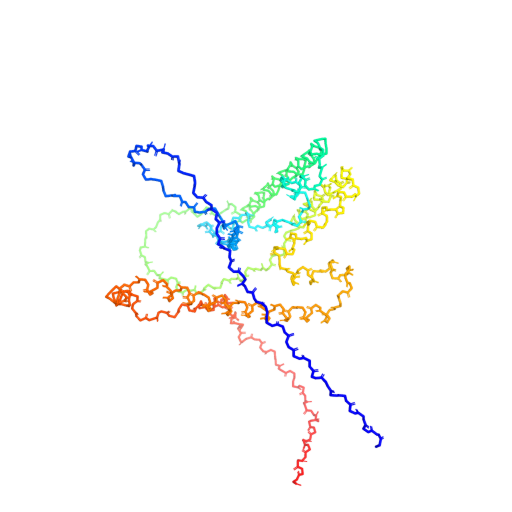A . ASP A 1 98 ? 24.661 11.451 1.626 1.00 98.00 98 ASP A CA 1
ATOM 695 C C . ASP A 1 98 ? 24.980 11.019 0.188 1.00 98.00 98 ASP A C 1
ATOM 697 O O . ASP A 1 98 ? 24.151 11.194 -0.704 1.00 98.00 98 ASP A O 1
ATOM 701 N N . GLU A 1 99 ? 26.119 10.356 -0.033 1.00 98.19 99 GLU A N 1
ATOM 702 C CA . GLU A 1 99 ? 26.459 9.785 -1.341 1.00 98.19 99 GLU A CA 1
ATOM 703 C C . GLU A 1 99 ? 25.498 8.654 -1.753 1.00 98.19 99 GLU A C 1
ATOM 705 O O . GLU A 1 99 ? 25.065 8.591 -2.905 1.00 98.19 99 GLU A O 1
ATOM 710 N N . GLN A 1 100 ? 25.117 7.776 -0.816 1.00 97.75 100 GLN A N 1
ATOM 711 C CA . GLN A 1 100 ? 24.127 6.724 -1.073 1.00 97.75 100 GLN A CA 1
ATOM 712 C C . GLN A 1 100 ? 22.756 7.337 -1.364 1.00 97.75 100 GLN A C 1
ATOM 714 O O . GLN A 1 100 ? 22.096 6.927 -2.319 1.00 97.75 100 GLN A O 1
ATOM 719 N N . LYS A 1 101 ? 22.347 8.350 -0.585 1.00 97.56 101 LYS A N 1
ATOM 720 C CA . LYS A 1 101 ? 21.088 9.077 -0.809 1.00 97.56 101 LYS A CA 1
ATOM 721 C C . LYS A 1 101 ? 21.045 9.693 -2.201 1.00 97.56 101 LYS A C 1
ATOM 723 O O . LYS A 1 101 ? 20.028 9.573 -2.875 1.00 97.56 101 LYS A O 1
ATOM 728 N N . GLU A 1 102 ? 22.129 10.322 -2.651 1.00 97.62 102 GLU A N 1
ATOM 729 C CA . GLU A 1 102 ? 22.151 10.939 -3.977 1.00 97.62 102 GLU A CA 1
ATOM 730 C C . GLU A 1 102 ? 22.079 9.900 -5.101 1.00 97.62 102 GLU A C 1
ATOM 732 O O . GLU A 1 102 ? 21.307 10.081 -6.040 1.00 97.62 102 GLU A O 1
ATOM 737 N N . LYS A 1 103 ? 22.781 8.766 -4.970 1.00 97.62 103 LYS A N 1
ATOM 738 C CA . LYS A 1 103 ? 22.682 7.652 -5.931 1.00 97.62 103 LYS A CA 1
ATOM 739 C C . LYS A 1 103 ? 21.272 7.055 -5.991 1.00 97.62 103 LYS A C 1
ATOM 741 O O . LYS A 1 103 ? 20.767 6.796 -7.082 1.00 97.62 103 LYS A O 1
ATOM 746 N N . ILE A 1 104 ? 20.616 6.877 -4.841 1.00 96.44 104 ILE A N 1
ATOM 747 C CA . ILE A 1 104 ? 19.224 6.401 -4.771 1.00 96.44 104 ILE A CA 1
ATOM 748 C C . ILE A 1 104 ? 18.282 7.407 -5.445 1.00 96.44 104 ILE A C 1
ATOM 750 O O . ILE A 1 104 ? 17.470 7.011 -6.280 1.00 96.44 104 ILE A O 1
ATOM 754 N N . ARG A 1 105 ? 18.429 8.708 -5.161 1.00 96.19 105 ARG A N 1
ATOM 755 C CA . ARG A 1 105 ? 17.634 9.765 -5.808 1.00 96.19 105 ARG A CA 1
ATOM 756 C C . ARG A 1 105 ? 17.855 9.807 -7.313 1.00 96.19 105 ARG A C 1
ATOM 758 O O . ARG A 1 105 ? 16.903 9.999 -8.060 1.00 96.19 105 ARG A O 1
ATOM 765 N N . GLU A 1 106 ? 19.086 9.622 -7.781 1.00 97.06 106 GLU A N 1
ATOM 766 C CA . GLU A 1 106 ? 19.378 9.546 -9.212 1.00 97.06 106 GLU A CA 1
ATOM 767 C C . GLU A 1 106 ? 18.678 8.347 -9.868 1.00 97.06 106 GLU A C 1
ATOM 769 O O . GLU A 1 106 ? 18.056 8.503 -10.920 1.00 97.06 106 GLU A O 1
ATOM 774 N N . ALA A 1 107 ? 18.714 7.173 -9.232 1.00 96.38 107 ALA A N 1
ATOM 775 C CA . ALA A 1 107 ? 18.007 5.988 -9.712 1.00 96.38 107 ALA A CA 1
ATOM 776 C C . ALA A 1 107 ? 16.481 6.208 -9.750 1.00 96.38 107 ALA A C 1
ATOM 778 O O . ALA A 1 107 ? 15.825 5.889 -10.744 1.00 96.38 107 ALA A O 1
ATOM 779 N N . GLN A 1 108 ? 15.912 6.831 -8.714 1.00 94.50 108 GLN A N 1
ATOM 780 C CA . GLN A 1 108 ? 14.493 7.194 -8.672 1.00 94.50 108 GLN A CA 1
ATOM 781 C C . GLN A 1 108 ? 14.119 8.219 -9.751 1.00 94.50 108 GLN A C 1
ATOM 783 O O . GLN A 1 108 ? 13.072 8.068 -10.382 1.00 94.50 108 GLN A O 1
ATOM 788 N N . ARG A 1 109 ? 14.969 9.227 -10.018 1.00 96.12 109 ARG A N 1
ATOM 789 C CA . ARG A 1 109 ? 14.768 10.192 -11.118 1.00 96.12 109 ARG A CA 1
ATOM 790 C C . ARG A 1 109 ? 14.697 9.476 -12.466 1.00 96.12 109 ARG A C 1
ATOM 792 O O . ARG A 1 109 ? 13.740 9.692 -13.203 1.00 96.12 109 ARG A O 1
ATOM 799 N N . LYS A 1 110 ? 15.625 8.552 -12.739 1.00 96.50 110 LYS A N 1
ATOM 800 C CA . LYS A 1 110 ? 15.611 7.731 -13.965 1.00 96.50 110 LYS A CA 1
ATOM 801 C C . LYS A 1 110 ? 14.342 6.886 -14.083 1.00 96.50 110 LYS A C 1
ATOM 803 O O . LYS A 1 110 ? 13.747 6.829 -15.158 1.00 96.50 110 LYS A O 1
ATOM 808 N N . MET A 1 111 ? 13.888 6.262 -12.990 1.00 94.50 111 MET A N 1
ATOM 809 C CA . MET A 1 111 ? 12.610 5.539 -12.987 1.00 94.50 111 MET A CA 1
ATOM 810 C C . MET A 1 111 ? 11.441 6.484 -13.293 1.00 94.50 111 MET A C 1
ATOM 812 O O . MET A 1 111 ? 10.582 6.145 -14.107 1.00 94.50 111 MET A O 1
ATOM 816 N N . HIS A 1 112 ? 11.394 7.658 -12.658 1.00 93.75 112 HIS A N 1
ATOM 817 C CA . HIS A 1 112 ? 10.316 8.623 -12.854 1.00 93.75 112 HIS A CA 1
ATOM 818 C C . HIS A 1 112 ? 10.266 9.132 -14.300 1.00 93.75 112 HIS A C 1
ATOM 820 O O . HIS A 1 112 ? 9.195 9.136 -14.901 1.00 93.75 112 HIS A O 1
ATOM 826 N N . GLU A 1 113 ? 11.413 9.474 -14.889 1.00 96.44 113 GLU A N 1
ATOM 827 C CA . GLU A 1 113 ? 11.535 9.841 -16.305 1.00 96.44 113 GLU A CA 1
ATOM 828 C C . GLU A 1 113 ? 11.072 8.703 -17.225 1.00 96.44 113 GLU A C 1
ATOM 830 O O . GLU A 1 113 ? 10.254 8.922 -18.119 1.00 96.44 113 GLU A O 1
ATOM 835 N N . GLY A 1 114 ? 11.516 7.467 -16.969 1.00 95.06 114 GLY A N 1
ATOM 836 C CA . GLY A 1 114 ? 11.081 6.292 -17.727 1.00 95.06 114 GLY A CA 1
ATOM 837 C C . GLY A 1 114 ? 9.572 6.046 -17.630 1.00 95.06 114 GLY A C 1
ATOM 838 O O . GLY A 1 114 ? 8.932 5.687 -18.620 1.00 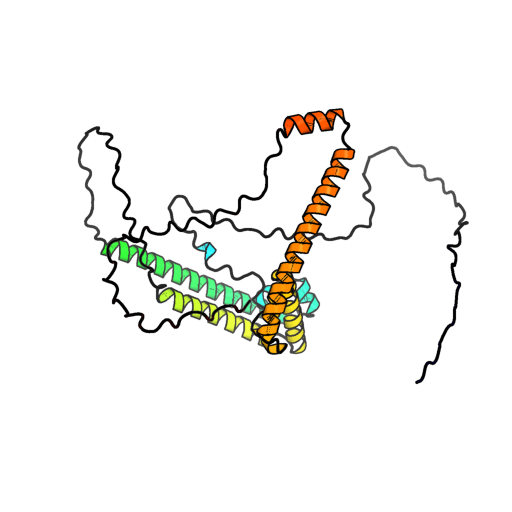95.06 114 GLY A O 1
ATOM 839 N N . MET A 1 115 ? 8.980 6.292 -16.460 1.00 93.00 115 MET A N 1
ATOM 840 C CA . MET A 1 115 ? 7.541 6.178 -16.240 1.00 93.00 115 MET A CA 1
ATOM 841 C C . MET A 1 115 ? 6.763 7.306 -16.936 1.00 93.00 115 MET A C 1
ATOM 843 O O . MET A 1 115 ? 5.734 7.035 -17.550 1.00 93.00 115 MET A O 1
ATOM 847 N N . GLN A 1 116 ? 7.257 8.548 -16.914 1.00 94.56 116 GLN A N 1
ATOM 848 C CA . GLN A 1 116 ? 6.661 9.667 -17.655 1.00 94.56 116 GLN A CA 1
ATOM 849 C C . GLN A 1 116 ? 6.681 9.427 -19.171 1.00 94.56 116 GLN A C 1
ATOM 851 O O . GLN A 1 116 ? 5.675 9.657 -19.848 1.00 94.56 116 GLN A O 1
ATOM 856 N N . GLN A 1 117 ? 7.800 8.928 -19.703 1.00 96.25 117 GLN A N 1
ATOM 857 C CA . GLN A 1 117 ? 7.911 8.539 -21.111 1.00 96.25 117 GLN A CA 1
ATOM 858 C C . GLN A 1 117 ? 6.905 7.438 -21.450 1.00 96.25 117 GLN A C 1
ATOM 860 O O . GLN A 1 117 ? 6.139 7.574 -22.400 1.00 96.25 117 GLN A O 1
ATOM 865 N N . HIS A 1 118 ? 6.831 6.397 -20.616 1.00 93.31 118 HIS A N 1
ATOM 866 C CA . HIS A 1 118 ? 5.873 5.305 -20.781 1.00 93.31 118 HIS A CA 1
ATOM 867 C C . HIS A 1 118 ? 4.414 5.789 -20.793 1.00 93.31 118 HIS A C 1
ATOM 869 O O . HIS A 1 118 ? 3.640 5.404 -21.667 1.00 93.31 118 HIS A O 1
ATOM 875 N N . PHE A 1 119 ? 4.032 6.677 -19.871 1.00 93.12 119 PHE A N 1
ATOM 876 C CA . PHE A 1 119 ? 2.685 7.256 -19.852 1.00 93.12 119 PHE A CA 1
ATOM 877 C C . PHE A 1 119 ? 2.400 8.133 -21.074 1.00 93.12 119 PHE A C 1
ATOM 879 O O . PHE A 1 119 ? 1.283 8.118 -21.590 1.00 93.12 119 PHE A O 1
ATOM 886 N N . THR A 1 120 ? 3.400 8.868 -21.563 1.00 94.62 120 THR A N 1
ATOM 887 C CA . THR A 1 120 ? 3.272 9.666 -22.789 1.00 94.62 120 THR A CA 1
ATOM 888 C C . THR A 1 120 ? 3.014 8.763 -23.995 1.00 94.62 120 THR A C 1
ATOM 890 O O . THR A 1 120 ? 2.056 8.988 -24.733 1.00 94.62 120 THR A O 1
ATOM 893 N N . GLU A 1 121 ? 3.787 7.685 -24.142 1.00 92.94 121 GLU A N 1
ATOM 894 C CA . GLU A 1 121 ? 3.594 6.691 -25.203 1.00 92.94 121 GLU A CA 1
ATOM 895 C C . GLU A 1 121 ? 2.220 6.009 -25.113 1.00 92.94 121 GLU A C 1
ATOM 897 O O . GLU A 1 121 ? 1.519 5.890 -26.118 1.00 92.94 121 GLU A O 1
ATOM 902 N N . MET A 1 122 ? 1.788 5.616 -23.910 1.00 91.69 122 MET A N 1
ATOM 903 C CA . MET A 1 122 ? 0.460 5.034 -23.681 1.00 91.69 122 MET A CA 1
ATOM 904 C C . MET A 1 122 ? -0.664 5.991 -24.082 1.00 91.69 122 MET A C 1
ATOM 906 O O . MET A 1 122 ? -1.616 5.585 -24.754 1.00 91.69 122 MET A O 1
ATOM 910 N N . ARG A 1 123 ? -0.544 7.273 -23.727 1.00 91.38 123 ARG A N 1
ATOM 911 C CA . ARG A 1 123 ? -1.521 8.301 -24.097 1.00 91.38 123 ARG A CA 1
ATOM 912 C C . ARG A 1 123 ? -1.575 8.510 -25.608 1.00 91.38 123 ARG A C 1
ATOM 914 O O . ARG A 1 123 ? -2.663 8.668 -26.168 1.00 91.38 123 ARG A O 1
ATOM 921 N N . GLU A 1 124 ? -0.429 8.498 -26.285 1.00 92.94 124 GLU A N 1
ATOM 922 C CA . GLU A 1 124 ? -0.378 8.576 -27.745 1.00 92.94 124 GLU A CA 1
ATOM 923 C C . GLU A 1 124 ? -1.032 7.364 -28.406 1.00 92.94 124 GLU A C 1
ATOM 925 O O . GLU A 1 124 ? -1.840 7.541 -29.319 1.00 92.94 124 GLU A O 1
ATOM 930 N N . LEU A 1 125 ? -0.735 6.148 -27.935 1.00 89.06 125 LEU A N 1
ATOM 931 C CA . LEU A 1 125 ? -1.362 4.918 -28.422 1.00 89.06 125 LEU A CA 1
ATOM 932 C C . LEU A 1 125 ? -2.880 4.953 -28.225 1.00 89.06 125 LEU A C 1
ATOM 934 O O . LEU A 1 125 ? -3.631 4.647 -29.151 1.00 89.06 125 LEU A O 1
ATOM 938 N N . HIS A 1 126 ? -3.343 5.398 -27.055 1.00 88.06 126 HIS A N 1
ATOM 939 C CA . HIS A 1 126 ? -4.766 5.554 -26.771 1.00 88.06 126 HIS A CA 1
ATOM 940 C C . HIS A 1 126 ? -5.429 6.570 -27.712 1.00 88.06 126 HIS A C 1
ATOM 942 O O . HIS A 1 126 ? -6.482 6.299 -28.289 1.00 88.06 126 HIS A O 1
ATOM 948 N N . THR A 1 127 ? -4.777 7.713 -27.938 1.00 89.62 127 THR A N 1
ATOM 949 C CA . THR A 1 127 ? -5.272 8.755 -28.849 1.00 89.62 127 THR A CA 1
ATOM 950 C C . THR A 1 127 ? -5.332 8.261 -30.297 1.00 89.62 127 THR A C 1
ATOM 952 O O . THR A 1 127 ? -6.320 8.516 -30.987 1.00 89.62 127 THR A O 1
ATOM 955 N N . ARG A 1 128 ? -4.311 7.523 -30.762 1.00 91.31 128 ARG A N 1
ATOM 956 C CA . ARG A 1 128 ? -4.303 6.893 -32.096 1.00 91.31 128 ARG A CA 1
ATOM 957 C C . ARG A 1 128 ? -5.448 5.897 -32.231 1.00 91.31 128 ARG A C 1
ATOM 959 O O . ARG A 1 128 ? -6.208 5.991 -33.182 1.00 91.31 128 ARG A O 1
ATOM 966 N N . ARG A 1 129 ? -5.660 5.043 -31.228 1.00 86.44 129 ARG A N 1
ATOM 967 C CA . ARG A 1 129 ? -6.764 4.078 -31.227 1.00 86.44 129 ARG A CA 1
ATOM 968 C C . ARG A 1 129 ? -8.139 4.741 -31.277 1.00 86.44 129 ARG A C 1
ATOM 970 O O . ARG A 1 129 ? -9.007 4.256 -31.993 1.00 86.44 129 ARG A O 1
ATOM 977 N N . ILE A 1 130 ? -8.361 5.827 -30.529 1.00 85.56 130 ILE A N 1
ATOM 978 C CA . ILE A 1 130 ? -9.624 6.582 -30.604 1.00 85.56 130 ILE A CA 1
ATOM 979 C C . ILE A 1 130 ? -9.833 7.120 -32.021 1.00 85.56 130 ILE A C 1
ATOM 981 O O . ILE A 1 130 ? -10.934 6.998 -32.553 1.00 85.56 130 ILE A O 1
ATOM 985 N N . ARG A 1 131 ? -8.784 7.673 -32.640 1.00 88.31 131 ARG A N 1
ATOM 986 C CA . ARG A 1 131 ? -8.841 8.164 -34.020 1.00 88.31 131 ARG A CA 1
ATOM 987 C C . ARG A 1 131 ? -9.153 7.038 -35.008 1.00 88.31 131 ARG A C 1
ATOM 989 O O . ARG A 1 131 ? -10.093 7.174 -35.776 1.00 88.31 131 ARG A O 1
ATOM 996 N N . ASP A 1 132 ? -8.469 5.901 -34.912 1.00 87.25 132 ASP A N 1
ATOM 997 C CA . ASP A 1 132 ? -8.710 4.741 -35.781 1.00 87.25 132 ASP A CA 1
ATOM 998 C C . ASP A 1 132 ? -10.139 4.188 -35.618 1.00 87.25 132 ASP A C 1
ATOM 1000 O O . ASP A 1 132 ? -10.769 3.745 -36.580 1.00 87.25 132 ASP A O 1
ATOM 1004 N N . LEU A 1 133 ? -10.693 4.234 -34.401 1.00 85.31 133 LEU A N 1
ATOM 1005 C CA . LEU A 1 133 ? -12.090 3.873 -34.142 1.00 85.31 133 LEU A CA 1
ATOM 1006 C C . LEU A 1 133 ? -13.073 4.880 -34.752 1.00 85.31 133 LEU A C 1
ATOM 1008 O O . LEU A 1 133 ? -14.097 4.467 -35.290 1.00 85.31 133 LEU A O 1
ATOM 1012 N N . GLN A 1 134 ? -12.770 6.178 -34.701 1.00 85.00 134 GLN A N 1
ATOM 1013 C CA . GLN A 1 134 ? -13.580 7.212 -35.354 1.00 85.00 134 GLN A CA 1
ATOM 1014 C C . GLN A 1 134 ? -13.540 7.079 -36.883 1.00 85.00 134 GLN A C 1
ATOM 1016 O O . GLN A 1 134 ? -14.584 7.159 -37.529 1.00 85.00 134 GLN A O 1
ATOM 1021 N N . ASP A 1 135 ? -12.368 6.797 -37.454 1.00 86.94 135 ASP A N 1
ATOM 1022 C CA . ASP A 1 135 ? -12.187 6.630 -38.897 1.00 86.94 135 ASP A CA 1
ATOM 1023 C C . ASP A 1 135 ? -12.829 5.328 -39.406 1.00 86.94 135 ASP A C 1
ATOM 1025 O O . ASP A 1 135 ? -13.501 5.325 -40.441 1.00 86.94 135 ASP A O 1
ATOM 1029 N N . SER A 1 136 ? -12.699 4.225 -38.657 1.00 85.00 136 SER A N 1
ATOM 1030 C CA . SER A 1 136 ? -13.310 2.931 -39.008 1.00 85.00 136 SER A CA 1
ATOM 1031 C C . SER A 1 136 ? -14.833 2.906 -38.863 1.00 85.00 136 SER A C 1
ATOM 1033 O O . SER A 1 136 ? -15.493 2.150 -39.576 1.00 85.00 136 SER A O 1
ATOM 1035 N N . GLN A 1 137 ? -15.415 3.754 -38.009 1.00 79.62 137 GLN A N 1
ATOM 1036 C CA . GLN A 1 137 ? -16.867 3.966 -37.964 1.00 79.62 137 GLN A CA 1
ATOM 1037 C C . GLN A 1 137 ? -17.388 4.830 -39.123 1.00 79.62 137 GLN A C 1
ATOM 1039 O O . GLN A 1 137 ? -18.598 4.992 -39.270 1.00 79.62 137 GLN A O 1
ATOM 1044 N N . GLY A 1 138 ? -16.491 5.309 -39.990 1.00 58.22 138 GLY A N 1
ATOM 1045 C CA . GLY A 1 138 ? -16.817 6.038 -41.201 1.00 58.22 138 GLY A CA 1
ATOM 1046 C C . GLY A 1 138 ? -17.208 7.478 -40.899 1.00 58.22 138 GLY A C 1
ATOM 1047 O O . GLY A 1 138 ? -18.332 7.765 -40.487 1.00 58.22 138 GLY A O 1
ATOM 1048 N N . GLY A 1 139 ? -16.326 8.415 -41.247 1.00 53.50 139 GLY A N 1
ATOM 1049 C CA . GLY A 1 139 ? -16.616 9.848 -41.386 1.00 53.50 139 GLY A CA 1
ATOM 1050 C C . GLY A 1 139 ? -17.673 10.198 -42.455 1.00 53.50 139 GLY A C 1
ATOM 1051 O O . GLY A 1 139 ? -17.574 11.233 -43.102 1.00 53.50 139 GLY A O 1
ATOM 1052 N N . GLY A 1 140 ? -18.680 9.346 -42.668 1.00 48.00 140 GLY A N 1
ATOM 1053 C CA . GLY A 1 140 ? -19.775 9.507 -43.628 1.00 48.00 140 GLY A CA 1
ATOM 1054 C C . GLY A 1 140 ? -21.149 9.736 -42.992 1.00 48.00 140 GLY A C 1
ATOM 1055 O O . GLY A 1 140 ? -22.149 9.757 -43.699 1.00 48.00 140 GLY A O 1
ATOM 1056 N N . GLY A 1 141 ? -21.224 9.911 -41.673 1.00 52.19 141 GLY A N 1
ATOM 1057 C CA . GLY A 1 141 ? -22.468 10.165 -40.953 1.00 52.19 141 GLY A CA 1
ATOM 1058 C C . GLY A 1 141 ? -22.625 11.613 -40.510 1.00 52.19 141 GLY A C 1
ATOM 1059 O O . GLY A 1 141 ? -22.980 11.848 -39.358 1.00 52.19 141 GLY A O 1
ATOM 1060 N N . VAL A 1 142 ? -22.369 12.599 -41.379 1.00 55.47 142 VAL A N 1
ATOM 1061 C CA . VAL A 1 142 ? -22.970 13.925 -41.178 1.00 55.47 142 VAL A CA 1
ATOM 1062 C C . VAL A 1 142 ? -24.475 13.687 -41.236 1.00 55.47 142 VAL A C 1
ATOM 1064 O O . VAL A 1 142 ? -25.067 13.672 -42.314 1.00 55.47 142 VAL A O 1
ATOM 1067 N N . ILE A 1 143 ? -25.105 13.462 -40.079 1.00 53.78 143 ILE A N 1
ATOM 1068 C CA . ILE A 1 143 ? -26.541 13.660 -39.919 1.00 53.78 143 ILE A CA 1
ATOM 1069 C C . ILE A 1 143 ? -26.723 15.157 -40.116 1.00 53.78 143 ILE A C 1
ATOM 1071 O O . ILE A 1 143 ? -26.704 15.958 -39.181 1.00 53.78 143 ILE A O 1
ATOM 1075 N N . ARG A 1 144 ? -26.801 15.542 -41.388 1.00 52.00 144 ARG A N 1
ATOM 1076 C CA . ARG A 1 144 ? -27.207 16.851 -41.843 1.00 52.00 144 ARG A CA 1
ATOM 1077 C C . ARG A 1 144 ? -28.649 16.961 -41.373 1.00 52.00 144 ARG A C 1
ATOM 1079 O O . ARG A 1 144 ? -29.571 16.475 -42.019 1.00 52.00 144 ARG A O 1
ATOM 1086 N N . ARG A 1 145 ? -28.822 17.497 -40.166 1.00 52.72 145 ARG A N 1
ATOM 1087 C CA . ARG A 1 145 ? -30.111 17.817 -39.559 1.00 52.72 145 ARG A CA 1
ATOM 1088 C C . ARG A 1 145 ? -30.674 19.020 -40.309 1.00 52.72 145 ARG A C 1
ATOM 1090 O O . ARG A 1 145 ? -30.745 20.119 -39.771 1.00 52.72 145 ARG A O 1
ATOM 1097 N N . GLU A 1 146 ? -30.995 18.835 -41.584 1.00 48.25 146 GLU A N 1
ATOM 1098 C CA . GLU A 1 146 ? -31.822 19.793 -42.296 1.00 48.25 146 GLU A CA 1
ATOM 1099 C C . GLU A 1 146 ? -33.247 19.640 -41.780 1.00 48.25 146 GLU A C 1
ATOM 1101 O O . GLU A 1 146 ? -33.843 18.571 -41.848 1.00 48.25 146 GLU A O 1
ATOM 1106 N N . GLY A 1 147 ? -33.711 20.727 -41.166 1.00 58.59 147 GLY A N 1
ATOM 1107 C CA . GLY A 1 147 ? -35.095 21.177 -41.081 1.00 58.59 147 GLY A CA 1
ATOM 1108 C C . GLY A 1 147 ? -36.198 20.122 -41.062 1.00 58.59 147 GLY A C 1
ATOM 1109 O O . GLY A 1 147 ? -36.554 19.550 -42.083 1.00 58.59 147 GLY A O 1
ATOM 1110 N N . GLY A 1 148 ? -36.873 20.004 -39.922 1.00 48.09 148 GLY A N 1
ATOM 1111 C CA . GLY A 1 148 ? -38.179 19.358 -39.882 1.00 48.09 148 GLY A CA 1
ATOM 1112 C C . GLY A 1 148 ? -38.768 19.374 -38.487 1.00 48.09 148 GLY A C 1
ATOM 1113 O O . GLY A 1 148 ? -38.504 18.479 -37.692 1.00 48.09 148 GLY A O 1
ATOM 1114 N N . GLY A 1 149 ? -39.525 20.427 -38.176 1.00 57.50 149 GLY A N 1
ATOM 1115 C CA . GLY A 1 149 ? -40.337 20.504 -36.968 1.00 57.50 149 GLY A CA 1
ATOM 1116 C C . GLY A 1 149 ? -41.338 19.351 -36.873 1.00 57.50 149 GLY A C 1
ATOM 1117 O O . GLY A 1 149 ? -41.807 18.827 -37.877 1.00 57.50 149 GLY A O 1
ATOM 1118 N N . GLY A 1 150 ? -41.678 18.971 -35.646 1.00 48.94 150 GLY A N 1
ATOM 1119 C CA . GLY A 1 150 ? -42.685 17.946 -35.403 1.00 48.94 150 GLY A CA 1
ATOM 1120 C C . GLY A 1 150 ? -42.671 17.490 -33.959 1.00 48.94 150 GLY A C 1
ATOM 1121 O O . GLY A 1 150 ? -41.950 16.571 -33.591 1.00 48.94 150 GLY A O 1
ATOM 1122 N N . ALA A 1 151 ? -43.455 18.173 -33.132 1.00 54.75 151 ALA A N 1
ATOM 1123 C CA . ALA A 1 151 ? -43.742 17.772 -31.770 1.00 54.75 151 ALA A CA 1
ATOM 1124 C C . ALA A 1 151 ? -44.411 16.388 -31.746 1.00 54.75 151 ALA A C 1
ATOM 1126 O O . ALA A 1 151 ? -45.528 16.236 -32.228 1.00 54.75 151 ALA A O 1
ATOM 1127 N N . ALA A 1 152 ? -43.759 15.399 -31.139 1.00 51.22 152 ALA A N 1
ATOM 1128 C CA . ALA A 1 152 ? -44.424 14.217 -30.603 1.00 51.22 152 ALA A CA 1
ATOM 1129 C C . ALA A 1 152 ? -43.564 13.621 -29.481 1.00 51.22 152 ALA A C 1
ATOM 1131 O O . ALA A 1 152 ? -42.550 12.967 -29.721 1.00 51.22 152 ALA A O 1
ATOM 1132 N N . ARG A 1 153 ? -43.971 13.879 -28.231 1.00 52.16 153 ARG A N 1
ATOM 1133 C CA . ARG A 1 153 ? -43.524 13.144 -27.042 1.00 52.16 153 ARG A CA 1
ATOM 1134 C C . ARG A 1 153 ? -44.015 11.696 -27.168 1.00 52.16 153 ARG A C 1
ATOM 1136 O O . ARG A 1 153 ? -45.136 11.400 -26.775 1.00 52.16 153 ARG A O 1
ATOM 1143 N N . GLY A 1 154 ? -43.197 10.820 -27.741 1.00 48.69 154 GLY A N 1
ATOM 1144 C CA . GLY A 1 154 ? -43.339 9.372 -27.609 1.00 48.69 154 GLY A CA 1
ATOM 1145 C C . GLY A 1 154 ? -42.246 8.870 -26.679 1.00 48.69 154 GLY A C 1
ATOM 1146 O O . GLY A 1 154 ? -41.068 8.970 -27.016 1.00 48.69 154 GLY A O 1
ATOM 1147 N N . GLU A 1 155 ? -42.617 8.395 -25.492 1.00 50.12 155 GLU A N 1
ATOM 1148 C CA . GLU A 1 155 ? -41.677 7.744 -24.580 1.00 50.12 155 GLU A CA 1
ATOM 1149 C C . GLU A 1 155 ? -41.083 6.501 -25.267 1.00 50.12 155 GLU A C 1
ATOM 1151 O O . GLU A 1 155 ? -41.845 5.644 -25.723 1.00 50.12 155 GLU A O 1
ATOM 1156 N N . PRO A 1 156 ? -39.747 6.367 -25.366 1.00 50.00 156 PRO A N 1
ATOM 1157 C CA . PRO A 1 156 ? -39.122 5.171 -25.914 1.00 50.00 156 PRO A CA 1
ATOM 1158 C C . PRO A 1 156 ? -39.230 4.027 -24.897 1.00 50.00 156 PRO A C 1
ATOM 1160 O O . PRO A 1 156 ? -38.289 3.701 -24.175 1.00 50.00 156 PRO A O 1
ATOM 1163 N N . SER A 1 157 ? -40.402 3.397 -24.837 1.00 57.22 157 SER A N 1
ATOM 1164 C CA . SER A 1 157 ? -40.618 2.119 -24.165 1.00 57.22 157 SER A CA 1
ATOM 1165 C C . SER A 1 157 ? -40.144 0.981 -25.079 1.00 57.22 157 SER A C 1
ATOM 1167 O O . SER A 1 157 ? -40.937 0.269 -25.691 1.00 57.22 157 SER A O 1
ATOM 1169 N N . GLY A 1 158 ? -38.830 0.831 -25.221 1.00 47.47 158 GLY A N 1
ATOM 1170 C CA . GLY A 1 158 ? -38.209 -0.254 -25.981 1.00 47.47 158 GLY A CA 1
ATOM 1171 C C . GLY A 1 158 ? -36.936 -0.672 -25.273 1.00 47.47 158 GLY A C 1
ATOM 1172 O O . GLY A 1 158 ? -35.944 0.047 -25.315 1.00 47.47 158 GLY A O 1
ATOM 1173 N N . GLY A 1 159 ? -37.024 -1.774 -24.527 1.00 55.62 159 GLY A N 1
ATOM 1174 C CA . GLY A 1 159 ? -36.049 -2.192 -23.526 1.00 55.62 159 GLY A CA 1
ATOM 1175 C C . GLY A 1 159 ? -34.614 -2.263 -24.052 1.00 55.62 159 GLY A C 1
ATOM 1176 O O . GLY A 1 159 ? -34.391 -2.704 -25.178 1.00 55.62 159 GLY A O 1
ATOM 1177 N N . PRO A 1 160 ? -33.622 -1.855 -23.244 1.00 47.66 160 PRO A N 1
ATOM 1178 C CA . PRO A 1 160 ? -32.243 -1.932 -23.665 1.00 47.66 160 PRO A CA 1
ATOM 1179 C C . PRO A 1 160 ? -31.813 -3.399 -23.654 1.00 47.66 160 PRO A C 1
ATOM 1181 O O . PRO A 1 160 ? -31.406 -3.923 -22.612 1.00 47.66 160 PRO A O 1
ATOM 1184 N N . ASP A 1 161 ? -31.805 -4.017 -24.834 1.00 49.66 161 ASP A N 1
ATOM 1185 C CA . ASP A 1 161 ? -30.757 -4.956 -25.237 1.00 49.66 161 ASP A CA 1
ATOM 1186 C C . ASP A 1 161 ? -29.416 -4.209 -25.176 1.00 49.66 161 ASP A C 1
ATOM 1188 O O . ASP A 1 161 ? -28.777 -3.867 -26.170 1.00 49.66 161 ASP A O 1
ATOM 1192 N N . ARG A 1 162 ? -28.988 -3.884 -23.953 1.00 55.53 162 ARG A N 1
ATOM 1193 C CA . ARG A 1 162 ? -27.607 -3.541 -23.659 1.00 55.53 162 ARG A CA 1
ATOM 1194 C C . ARG A 1 162 ? -26.859 -4.840 -23.866 1.00 55.53 162 ARG A C 1
ATOM 1196 O O . ARG A 1 162 ? -26.755 -5.640 -22.937 1.00 55.53 162 ARG A O 1
ATOM 1203 N N . ALA A 1 163 ? -26.407 -5.056 -25.100 1.00 57.56 163 ALA A N 1
ATOM 1204 C CA . ALA A 1 163 ? -25.391 -6.037 -25.415 1.00 57.56 163 ALA A CA 1
ATOM 1205 C C . ALA A 1 163 ? -24.349 -5.945 -24.300 1.00 57.56 163 ALA A C 1
ATOM 1207 O O . ALA A 1 163 ? -23.731 -4.893 -24.114 1.00 57.56 163 ALA A O 1
ATOM 1208 N N . VAL A 1 164 ? -24.262 -7.001 -23.483 1.00 52.34 164 VAL A N 1
ATOM 1209 C CA . VAL A 1 164 ? -23.225 -7.114 -22.459 1.00 52.34 164 VAL A CA 1
ATOM 1210 C C . VAL A 1 164 ? -21.931 -6.803 -23.195 1.00 52.34 164 VAL A C 1
ATOM 1212 O O . VAL A 1 164 ? -21.684 -7.464 -24.211 1.00 52.34 164 VAL A O 1
ATOM 1215 N N . PRO A 1 165 ? -21.173 -5.766 -22.788 1.00 53.66 165 PRO A N 1
ATOM 1216 C CA . PRO A 1 165 ? -19.924 -5.452 -23.453 1.00 53.66 165 PRO A CA 1
ATOM 1217 C C . PRO A 1 165 ? -19.143 -6.757 -23.482 1.00 53.66 165 PRO A C 1
ATOM 1219 O O . PRO A 1 165 ? -18.908 -7.358 -22.429 1.00 53.66 165 PRO A O 1
ATOM 1222 N N . ARG A 1 166 ? -18.871 -7.267 -24.694 1.00 58.50 166 ARG A N 1
ATOM 1223 C CA . ARG A 1 166 ? -18.050 -8.467 -24.863 1.00 58.50 166 ARG A CA 1
ATOM 1224 C C . ARG A 1 166 ? -16.824 -8.247 -23.993 1.00 58.50 166 ARG A C 1
ATOM 1226 O O . ARG A 1 166 ? -16.301 -7.135 -23.987 1.00 58.50 166 ARG A O 1
ATOM 1233 N N . VAL A 1 167 ? -16.422 -9.264 -23.234 1.00 51.50 167 VAL A N 1
ATOM 1234 C CA . VAL A 1 167 ? -15.153 -9.241 -22.505 1.00 51.50 167 VAL A CA 1
ATOM 1235 C C . VAL A 1 167 ? -14.079 -9.059 -23.571 1.00 51.50 167 VAL A C 1
ATOM 1237 O O . VAL A 1 167 ? -13.683 -10.011 -24.234 1.00 51.50 167 VAL A O 1
ATOM 1240 N N . VAL A 1 168 ? -13.729 -7.805 -23.843 1.00 64.25 168 VAL A N 1
ATOM 1241 C CA . VAL A 1 168 ? -12.661 -7.457 -24.762 1.00 64.25 168 VAL A CA 1
ATOM 1242 C C . VAL A 1 168 ? -11.418 -7.832 -23.990 1.00 64.25 168 VAL A C 1
ATOM 1244 O O . VAL A 1 168 ? -11.166 -7.269 -22.923 1.00 64.25 168 VAL A O 1
ATOM 1247 N N . GLU A 1 169 ? -10.707 -8.845 -24.478 1.00 70.25 169 GLU A N 1
ATOM 1248 C CA . GLU A 1 169 ? -9.413 -9.205 -23.918 1.00 70.25 169 GLU A CA 1
ATOM 1249 C C . GLU A 1 169 ? -8.575 -7.930 -23.751 1.00 70.25 169 GLU A C 1
ATOM 1251 O O . GLU A 1 169 ? -8.627 -7.052 -24.627 1.00 70.25 169 GLU A O 1
ATOM 1256 N N . PRO A 1 170 ? -7.849 -7.783 -22.624 1.00 73.00 170 PRO A N 1
ATOM 1257 C CA . PRO A 1 170 ? -6.977 -6.643 -22.422 1.00 73.00 170 PRO A CA 1
ATOM 1258 C C . PRO A 1 170 ? -6.112 -6.467 -23.671 1.00 73.00 170 PRO A C 1
ATOM 1260 O O . PRO A 1 170 ? -5.488 -7.440 -24.101 1.00 73.00 170 PRO A O 1
ATOM 1263 N N . PRO A 1 171 ? -6.096 -5.273 -24.279 1.00 81.31 171 PRO A N 1
ATOM 1264 C CA . PRO A 1 171 ? -5.325 -5.039 -25.489 1.00 81.31 171 PRO A CA 1
ATOM 1265 C C . PRO A 1 171 ? -3.875 -5.492 -25.297 1.00 81.31 171 PRO A C 1
ATOM 1267 O O . PRO A 1 171 ? -3.320 -5.294 -24.219 1.00 81.31 171 PRO A O 1
ATOM 1270 N N . GLU A 1 172 ? -3.243 -6.058 -26.324 1.00 88.88 172 GLU A N 1
ATOM 1271 C CA . GLU A 1 172 ? -1.836 -6.494 -26.261 1.00 88.88 172 GLU A CA 1
ATOM 1272 C C . GLU A 1 172 ? -0.888 -5.378 -25.765 1.00 88.88 172 GLU A C 1
ATOM 1274 O O . GLU A 1 172 ? 0.080 -5.645 -25.051 1.00 88.88 172 GLU A O 1
ATOM 1279 N N . ASP A 1 173 ? -1.221 -4.113 -26.039 1.00 85.94 173 ASP A N 1
ATOM 1280 C CA . ASP A 1 173 ? -0.505 -2.931 -25.537 1.00 85.94 173 ASP A CA 1
ATOM 1281 C C . ASP A 1 173 ? -0.466 -2.859 -24.002 1.00 85.94 173 ASP A C 1
ATOM 1283 O O . ASP A 1 173 ? 0.520 -2.417 -23.413 1.00 85.94 173 ASP A O 1
ATOM 1287 N N . PHE A 1 174 ? -1.510 -3.351 -23.330 1.00 85.06 174 PHE A N 1
ATOM 1288 C CA . PHE A 1 174 ? -1.582 -3.380 -21.874 1.00 85.06 174 PHE A CA 1
ATOM 1289 C C . PHE A 1 174 ? -0.576 -4.367 -21.273 1.00 85.06 174 PHE A C 1
ATOM 1291 O O . PHE A 1 174 ? 0.097 -4.028 -20.300 1.00 85.06 174 PHE A O 1
ATOM 1298 N N . LYS A 1 175 ? -0.417 -5.558 -21.867 1.00 90.12 175 LYS A N 1
ATOM 1299 C CA . LYS A 1 175 ? 0.584 -6.543 -21.418 1.00 90.12 175 LYS A CA 1
ATOM 1300 C C . LYS A 1 175 ? 1.998 -5.984 -21.571 1.00 90.12 175 LYS A C 1
ATOM 1302 O O . LYS A 1 175 ? 2.762 -5.987 -20.609 1.00 90.12 175 LYS A O 1
ATOM 1307 N N . LYS A 1 176 ? 2.305 -5.398 -22.735 1.00 91.38 176 LYS A N 1
ATOM 1308 C CA . LYS A 1 176 ? 3.595 -4.728 -22.985 1.00 91.38 176 LYS A CA 1
ATOM 1309 C C . LYS A 1 176 ? 3.853 -3.594 -21.992 1.00 91.38 176 LYS A C 1
ATOM 1311 O O . LYS A 1 176 ? 4.962 -3.447 -21.484 1.00 91.38 176 LYS A O 1
ATOM 1316 N N . SER A 1 177 ? 2.819 -2.816 -21.671 1.00 90.06 177 SER A N 1
ATOM 1317 C CA . SER A 1 177 ? 2.889 -1.767 -20.653 1.00 90.06 177 SER A CA 1
ATOM 1318 C C . SER A 1 177 ? 3.212 -2.324 -19.265 1.00 90.06 177 SER A C 1
ATOM 1320 O O . SER A 1 177 ? 4.083 -1.793 -18.576 1.00 90.06 177 SER A O 1
ATOM 1322 N N . GLN A 1 178 ? 2.562 -3.414 -18.853 1.00 90.62 178 GLN A N 1
ATOM 1323 C CA . GLN A 1 178 ? 2.866 -4.073 -17.581 1.00 90.62 178 GLN A CA 1
ATOM 1324 C C . GLN A 1 178 ? 4.306 -4.596 -17.529 1.00 90.62 178 GLN A C 1
ATOM 1326 O O . GLN A 1 178 ? 4.985 -4.400 -16.521 1.00 90.62 178 GLN A O 1
ATOM 1331 N N . GLU A 1 179 ? 4.788 -5.220 -18.605 1.00 93.69 179 GLU A N 1
ATOM 1332 C CA . GLU A 1 179 ? 6.164 -5.718 -18.703 1.00 93.69 179 GLU A CA 1
ATOM 1333 C C . GLU A 1 179 ? 7.190 -4.587 -18.610 1.00 93.69 179 GLU A C 1
ATOM 1335 O O . GLU A 1 179 ? 8.162 -4.703 -17.862 1.00 93.69 179 GLU A O 1
ATOM 1340 N N . ARG A 1 180 ? 6.954 -3.459 -19.291 1.00 94.25 180 ARG A N 1
ATOM 1341 C CA . ARG A 1 180 ? 7.841 -2.290 -19.223 1.00 94.25 180 ARG A CA 1
ATOM 1342 C C . ARG A 1 180 ? 7.868 -1.666 -17.830 1.00 94.25 180 ARG A C 1
ATOM 1344 O O . ARG A 1 180 ? 8.946 -1.364 -17.325 1.00 94.25 180 ARG A O 1
ATOM 1351 N N . LEU A 1 181 ? 6.713 -1.524 -17.178 1.00 91.62 181 LEU A N 1
ATOM 1352 C CA . LEU A 1 181 ? 6.644 -1.038 -15.795 1.00 91.62 181 LEU A CA 1
ATOM 1353 C C . LEU A 1 181 ? 7.352 -1.985 -14.822 1.00 91.62 181 LEU A C 1
ATOM 1355 O O . LEU A 1 181 ? 8.051 -1.528 -13.919 1.00 91.62 181 LEU A O 1
ATOM 1359 N N . LYS A 1 182 ? 7.205 -3.300 -15.013 1.00 92.19 182 LYS A N 1
ATOM 1360 C CA . LYS A 1 182 ? 7.941 -4.297 -14.235 1.00 92.19 182 LYS A CA 1
ATOM 1361 C C . LYS A 1 182 ? 9.451 -4.154 -14.448 1.00 92.19 182 LYS A C 1
ATOM 1363 O O . LYS A 1 182 ? 10.181 -4.100 -13.469 1.00 92.19 182 LYS A O 1
ATOM 1368 N N . ALA A 1 183 ? 9.906 -4.005 -15.691 1.00 95.12 183 ALA A N 1
ATOM 1369 C CA . ALA A 1 183 ? 11.323 -3.833 -16.004 1.00 95.12 183 ALA A CA 1
ATOM 1370 C C . ALA A 1 183 ? 11.923 -2.562 -15.374 1.00 95.12 183 ALA A C 1
ATOM 1372 O O . ALA A 1 183 ? 13.026 -2.618 -14.834 1.00 95.12 183 ALA A O 1
ATOM 1373 N N . LEU A 1 184 ? 11.195 -1.438 -15.386 1.00 93.75 184 LEU A N 1
ATOM 1374 C CA . LEU A 1 184 ? 11.622 -0.200 -14.719 1.00 93.75 184 LEU A CA 1
ATOM 1375 C C . LEU A 1 184 ? 11.787 -0.393 -13.203 1.00 93.75 184 LEU A C 1
ATOM 1377 O O . LEU A 1 184 ? 12.763 0.083 -12.626 1.00 93.75 184 LEU A O 1
ATOM 1381 N N . ARG A 1 185 ? 10.867 -1.127 -12.566 1.00 92.25 185 ARG A N 1
ATOM 1382 C CA . ARG A 1 185 ? 10.947 -1.452 -11.132 1.00 92.25 185 ARG A CA 1
ATOM 1383 C C . ARG A 1 185 ? 12.094 -2.400 -10.818 1.00 92.25 185 ARG A C 1
ATOM 1385 O O . ARG A 1 185 ? 12.836 -2.154 -9.875 1.00 92.25 185 ARG A O 1
ATOM 1392 N N . ASP A 1 186 ? 12.263 -3.450 -11.617 1.00 93.88 186 ASP A N 1
ATOM 1393 C CA . ASP A 1 186 ? 13.356 -4.409 -11.452 1.00 93.88 186 ASP A CA 1
ATOM 1394 C C . ASP A 1 186 ? 14.719 -3.716 -11.622 1.00 93.88 186 ASP A C 1
ATOM 1396 O O . ASP A 1 186 ? 15.678 -4.058 -10.930 1.00 93.88 186 ASP A O 1
ATOM 1400 N N . GLN A 1 187 ? 14.812 -2.723 -12.514 1.00 95.50 187 GLN A N 1
ATOM 1401 C CA . GLN A 1 187 ? 16.014 -1.908 -12.675 1.00 95.50 187 GLN A CA 1
ATOM 1402 C C . GLN A 1 187 ? 16.269 -1.027 -11.449 1.00 95.50 187 GLN A C 1
ATOM 1404 O O . GLN A 1 187 ? 17.376 -1.048 -10.917 1.00 95.50 187 GLN A O 1
ATOM 1409 N N . LEU A 1 188 ? 15.247 -0.323 -10.952 1.00 95.31 188 LEU A N 1
ATOM 1410 C CA . LEU A 1 188 ? 15.379 0.486 -9.739 1.00 95.31 188 LEU A CA 1
ATOM 1411 C C . LEU A 1 188 ? 15.792 -0.363 -8.530 1.00 95.31 188 LEU A C 1
ATOM 1413 O O . LEU A 1 188 ? 16.678 0.035 -7.778 1.00 95.31 188 LEU A O 1
ATOM 1417 N N . ALA A 1 189 ? 15.197 -1.547 -8.363 1.00 93.50 189 ALA A N 1
ATOM 1418 C CA . ALA A 1 189 ? 15.549 -2.467 -7.288 1.00 93.50 189 ALA A CA 1
ATOM 1419 C C . ALA A 1 189 ? 17.031 -2.876 -7.353 1.00 93.50 189 ALA A C 1
ATOM 1421 O O . ALA A 1 189 ? 17.718 -2.832 -6.335 1.00 93.50 189 ALA A O 1
ATOM 1422 N N . LYS A 1 190 ? 17.549 -3.189 -8.549 1.00 96.00 190 LYS A N 1
ATOM 1423 C CA . LYS A 1 190 ? 18.975 -3.500 -8.756 1.00 96.00 190 LYS A CA 1
ATOM 1424 C C . LYS A 1 190 ? 19.880 -2.311 -8.454 1.00 96.00 190 LYS A C 1
ATOM 1426 O O . LYS A 1 190 ? 20.928 -2.487 -7.839 1.00 96.00 190 LYS A O 1
ATOM 1431 N N . ASP A 1 191 ? 19.494 -1.114 -8.884 1.00 96.25 191 ASP A N 1
ATOM 1432 C CA . ASP A 1 191 ? 20.283 0.096 -8.654 1.00 96.25 191 ASP A CA 1
ATOM 1433 C C . ASP A 1 191 ? 20.359 0.417 -7.155 1.00 96.25 191 ASP A C 1
ATOM 1435 O O . ASP A 1 191 ? 21.445 0.671 -6.636 1.00 96.25 191 ASP A O 1
ATOM 1439 N N . VAL A 1 192 ? 19.241 0.295 -6.432 1.00 96.00 192 VAL A N 1
ATOM 1440 C CA . VAL A 1 192 ? 19.197 0.394 -4.964 1.00 96.00 192 VAL A CA 1
ATOM 1441 C C . VAL A 1 192 ? 20.068 -0.687 -4.318 1.00 96.00 192 VAL A C 1
ATOM 1443 O O . VAL A 1 192 ? 20.875 -0.389 -3.435 1.00 96.00 192 VAL A O 1
ATOM 1446 N N . ASP A 1 193 ? 19.974 -1.931 -4.785 1.00 95.88 193 ASP A N 1
ATOM 1447 C CA . ASP A 1 193 ? 20.782 -3.036 -4.278 1.00 95.88 193 ASP A CA 1
ATOM 1448 C C . ASP A 1 193 ? 22.287 -2.821 -4.478 1.00 95.88 193 ASP A C 1
ATOM 1450 O O . ASP A 1 193 ? 23.085 -3.253 -3.648 1.00 95.88 193 ASP A O 1
ATOM 1454 N N . ASN A 1 194 ? 22.709 -2.159 -5.548 1.00 97.56 194 ASN A N 1
ATOM 1455 C CA . ASN A 1 194 ? 24.125 -1.874 -5.778 1.00 97.56 194 ASN A CA 1
ATOM 1456 C C . ASN A 1 194 ? 24.662 -0.763 -4.863 1.00 97.56 194 ASN A C 1
ATOM 1458 O O . ASN A 1 194 ? 25.869 -0.682 -4.639 1.00 97.56 194 ASN A O 1
ATOM 1462 N N . VAL A 1 195 ? 23.781 0.091 -4.338 1.00 98.12 195 VAL A N 1
ATOM 1463 C CA . VAL A 1 195 ? 24.142 1.214 -3.461 1.00 98.12 195 VAL A CA 1
ATOM 1464 C C . VAL A 1 195 ? 24.158 0.804 -1.987 1.00 98.12 195 VAL A C 1
ATOM 1466 O O . VAL A 1 195 ? 24.990 1.297 -1.222 1.00 98.12 195 VAL A O 1
ATOM 1469 N N . LEU A 1 196 ? 23.250 -0.084 -1.576 1.00 97.81 196 LEU A N 1
ATOM 1470 C CA . LEU A 1 196 ? 23.106 -0.499 -0.182 1.00 97.81 196 LEU A CA 1
ATOM 1471 C C . LEU A 1 196 ? 24.135 -1.560 0.228 1.00 97.81 196 LEU A C 1
ATOM 1473 O O . LEU A 1 196 ? 24.370 -2.551 -0.466 1.00 97.81 196 LEU A O 1
ATOM 1477 N N . LEU A 1 197 ? 24.688 -1.400 1.429 1.00 98.12 197 LEU A N 1
ATOM 1478 C CA . LEU A 1 197 ? 25.544 -2.400 2.062 1.00 98.12 197 LEU A CA 1
ATOM 1479 C C . LEU A 1 197 ? 24.717 -3.633 2.482 1.00 98.12 197 LEU A C 1
ATOM 1481 O O . LEU A 1 197 ? 23.529 -3.503 2.787 1.00 98.12 197 LEU A O 1
ATOM 1485 N N . PRO A 1 198 ? 25.318 -4.835 2.592 1.00 98.06 198 PRO A N 1
ATOM 1486 C CA . PRO A 1 198 ? 24.574 -6.056 2.922 1.00 98.06 198 PRO A CA 1
ATOM 1487 C C . PRO A 1 198 ? 23.734 -5.978 4.209 1.00 98.06 198 PRO A C 1
ATOM 1489 O O . PRO A 1 198 ? 22.619 -6.495 4.254 1.00 98.06 198 PRO A O 1
ATOM 1492 N N . HIS A 1 199 ? 24.230 -5.305 5.254 1.00 98.12 199 HIS A N 1
ATOM 1493 C CA . HIS A 1 199 ? 23.480 -5.135 6.504 1.00 98.12 199 HIS A CA 1
ATOM 1494 C C . HIS A 1 199 ? 22.308 -4.148 6.360 1.00 98.12 199 HIS A C 1
ATOM 1496 O O . HIS A 1 199 ? 21.250 -4.385 6.940 1.00 98.12 199 HIS A O 1
ATOM 1502 N N . GLN A 1 200 ? 22.457 -3.097 5.541 1.00 97.81 200 GLN A N 1
ATOM 1503 C CA . GLN A 1 200 ? 21.387 -2.140 5.235 1.00 97.81 200 GLN A CA 1
ATOM 1504 C C . GLN A 1 200 ? 20.253 -2.823 4.469 1.00 97.81 200 GLN A C 1
ATOM 1506 O O . GLN A 1 200 ? 19.088 -2.611 4.789 1.00 97.81 200 GLN A O 1
ATOM 1511 N N . LYS A 1 201 ? 20.577 -3.711 3.519 1.00 97.38 201 LYS A N 1
ATOM 1512 C CA . LYS A 1 201 ? 19.572 -4.514 2.800 1.00 97.38 201 LYS A CA 1
ATOM 1513 C C . LYS A 1 201 ? 18.746 -5.372 3.747 1.00 97.38 201 LYS A C 1
ATOM 1515 O O . LYS A 1 201 ? 17.522 -5.296 3.736 1.00 97.38 201 LYS A O 1
ATOM 1520 N N . LYS A 1 202 ? 19.418 -6.123 4.626 1.00 97.00 202 LYS A N 1
ATOM 1521 C CA . LYS A 1 202 ? 18.744 -6.943 5.638 1.00 97.00 202 LYS A CA 1
ATOM 1522 C C . LYS A 1 202 ? 17.833 -6.091 6.527 1.00 97.00 202 LYS A C 1
ATOM 1524 O O . LYS A 1 202 ? 16.688 -6.461 6.773 1.00 97.00 202 LYS A O 1
ATOM 1529 N N . ARG A 1 203 ? 18.314 -4.931 6.985 1.00 97.38 203 ARG A N 1
ATOM 1530 C CA . ARG A 1 203 ? 17.501 -4.029 7.810 1.00 97.38 203 ARG A CA 1
ATOM 1531 C C . ARG A 1 203 ? 16.308 -3.460 7.037 1.00 97.38 203 ARG A C 1
ATOM 1533 O O . ARG A 1 203 ? 15.210 -3.399 7.586 1.00 97.38 203 ARG A O 1
ATOM 1540 N N . LEU A 1 204 ? 16.485 -3.102 5.768 1.00 95.88 204 LEU A N 1
ATOM 1541 C CA . LEU A 1 204 ? 15.404 -2.640 4.898 1.00 95.88 204 LEU A CA 1
ATOM 1542 C C . LEU A 1 204 ? 14.333 -3.725 4.705 1.00 95.88 204 LEU A C 1
ATOM 1544 O O . LEU A 1 204 ? 13.144 -3.419 4.771 1.00 95.88 204 LEU A O 1
ATOM 1548 N N . GLU A 1 205 ? 14.723 -4.989 4.531 1.00 94.31 205 G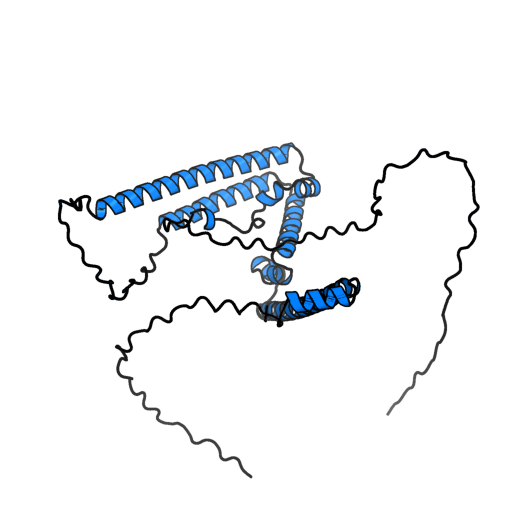LU A N 1
ATOM 1549 C CA . GLU A 1 205 ? 13.791 -6.123 4.462 1.00 94.31 205 GLU A CA 1
ATOM 1550 C C . GLU A 1 205 ? 12.992 -6.297 5.760 1.00 94.31 205 GLU A C 1
ATOM 1552 O O . GLU A 1 205 ? 11.772 -6.475 5.713 1.00 94.31 205 GLU A O 1
ATOM 1557 N N . GLU A 1 206 ? 13.638 -6.179 6.924 1.00 94.81 206 GLU A N 1
ATOM 1558 C CA . GLU A 1 206 ? 12.961 -6.208 8.227 1.00 94.81 206 GLU A CA 1
ATOM 1559 C C . GLU A 1 206 ? 11.946 -5.062 8.371 1.00 94.81 206 GLU A C 1
ATOM 1561 O O . GLU A 1 206 ? 10.819 -5.280 8.829 1.00 94.81 206 GLU A O 1
ATOM 1566 N N . ILE A 1 207 ? 12.319 -3.843 7.962 1.00 95.00 207 ILE A N 1
ATOM 1567 C CA . ILE A 1 207 ? 11.429 -2.672 7.964 1.00 95.00 207 ILE A CA 1
ATOM 1568 C C . ILE A 1 207 ? 10.245 -2.914 7.028 1.00 95.00 207 ILE A C 1
ATOM 1570 O O . ILE A 1 207 ? 9.095 -2.736 7.437 1.00 95.00 207 ILE A O 1
ATOM 1574 N N . ARG A 1 208 ? 10.502 -3.382 5.803 1.00 93.25 208 ARG A N 1
ATOM 1575 C CA . ARG A 1 208 ? 9.470 -3.699 4.810 1.00 93.25 208 ARG A CA 1
ATOM 1576 C C . ARG A 1 208 ? 8.499 -4.746 5.341 1.00 93.25 208 ARG A C 1
ATOM 1578 O O . ARG A 1 208 ? 7.289 -4.564 5.228 1.00 93.25 208 ARG A O 1
ATOM 1585 N N . LEU A 1 209 ? 9.002 -5.806 5.971 1.00 93.38 209 LEU A N 1
ATOM 1586 C CA . LEU A 1 209 ? 8.171 -6.833 6.595 1.00 93.38 209 LEU A CA 1
ATOM 1587 C C . LEU A 1 209 ? 7.291 -6.242 7.706 1.00 93.38 209 LEU A C 1
ATOM 1589 O O . LEU A 1 209 ? 6.080 -6.464 7.714 1.00 93.38 209 LEU A O 1
ATOM 1593 N N . ARG A 1 210 ? 7.866 -5.432 8.605 1.00 93.44 210 ARG A N 1
ATOM 1594 C CA . ARG A 1 210 ? 7.109 -4.747 9.667 1.00 93.44 210 ARG A CA 1
ATOM 1595 C C . ARG A 1 210 ? 6.037 -3.820 9.096 1.00 93.44 210 ARG A C 1
ATOM 1597 O O . ARG A 1 210 ? 4.922 -3.799 9.612 1.00 93.44 210 ARG A O 1
ATOM 1604 N N . MET A 1 211 ? 6.338 -3.077 8.033 1.00 92.06 211 MET A N 1
ATOM 1605 C CA . MET A 1 211 ? 5.370 -2.200 7.371 1.00 92.06 211 MET A CA 1
ATOM 1606 C C . MET A 1 211 ? 4.249 -2.989 6.696 1.00 92.06 211 MET A C 1
ATOM 1608 O O . MET A 1 211 ? 3.084 -2.653 6.899 1.00 92.06 211 MET A O 1
ATOM 1612 N N . LYS A 1 212 ? 4.566 -4.089 5.999 1.00 90.44 212 LYS A N 1
ATOM 1613 C CA . LYS A 1 212 ? 3.555 -5.005 5.449 1.00 90.44 212 LYS A CA 1
ATOM 1614 C C . LYS A 1 212 ? 2.624 -5.537 6.542 1.00 90.44 212 LYS A C 1
ATOM 1616 O O . LYS A 1 212 ? 1.412 -5.538 6.344 1.00 90.44 212 LYS A O 1
ATOM 1621 N N . MET A 1 213 ? 3.165 -5.916 7.704 1.00 93.00 213 MET A N 1
ATOM 1622 C CA . MET A 1 213 ? 2.366 -6.378 8.850 1.00 93.00 213 MET A CA 1
ATOM 1623 C C . MET A 1 213 ? 1.498 -5.271 9.449 1.00 93.00 213 MET A C 1
ATOM 1625 O O . MET A 1 213 ? 0.367 -5.542 9.838 1.00 93.00 213 MET A O 1
ATOM 1629 N N . LYS A 1 214 ? 1.983 -4.024 9.494 1.00 91.94 214 LYS A N 1
ATOM 1630 C CA . LYS A 1 214 ? 1.171 -2.874 9.922 1.00 91.94 214 LYS A CA 1
ATOM 1631 C C . LYS A 1 214 ? 0.033 -2.574 8.941 1.00 91.94 214 LYS A C 1
ATOM 1633 O O . LYS A 1 214 ? -1.070 -2.280 9.378 1.00 91.94 214 LYS A O 1
ATOM 1638 N N . GLN A 1 215 ? 0.287 -2.660 7.634 1.00 91.06 215 GLN A N 1
ATOM 1639 C CA . GLN A 1 215 ? -0.693 -2.312 6.599 1.00 91.06 215 GLN A CA 1
ATOM 1640 C C . GLN A 1 215 ? -1.742 -3.405 6.359 1.00 91.06 215 GLN A C 1
ATOM 1642 O O . GLN A 1 215 ? -2.924 -3.105 6.224 1.00 91.06 215 GLN A O 1
ATOM 1647 N N . ARG A 1 216 ? -1.323 -4.674 6.274 1.00 91.06 216 ARG A N 1
ATOM 1648 C CA . ARG A 1 216 ? -2.207 -5.816 5.966 1.00 91.06 216 ARG A CA 1
ATOM 1649 C C . ARG A 1 216 ? -2.647 -6.597 7.204 1.00 91.06 216 ARG A C 1
ATOM 1651 O O . ARG A 1 216 ? -3.417 -7.549 7.083 1.00 91.06 216 ARG A O 1
ATOM 1658 N N . GLY A 1 217 ? -2.143 -6.227 8.377 1.00 93.69 217 GLY A N 1
ATOM 1659 C CA . GLY A 1 217 ? -2.278 -7.007 9.599 1.00 93.69 217 GLY A CA 1
ATOM 1660 C C . GLY A 1 217 ? -1.348 -8.225 9.626 1.00 93.69 217 GLY A C 1
ATOM 1661 O O . GLY A 1 217 ? -0.907 -8.748 8.600 1.00 93.69 217 GLY A O 1
ATOM 1662 N N . THR A 1 218 ? -1.074 -8.722 10.833 1.00 93.94 218 THR A N 1
ATOM 1663 C CA . THR A 1 218 ? -0.220 -9.898 11.063 1.00 93.94 218 THR A CA 1
ATOM 1664 C C . THR A 1 218 ? -0.734 -11.139 10.336 1.00 93.94 218 THR A C 1
ATOM 1666 O O . THR A 1 218 ? 0.047 -11.861 9.722 1.00 93.94 218 THR A O 1
ATOM 1669 N N . SER A 1 219 ? -2.046 -11.381 10.365 1.00 93.25 219 SER A N 1
ATOM 1670 C CA . SER A 1 219 ? -2.664 -12.530 9.697 1.00 93.25 219 SER A CA 1
ATOM 1671 C C . SER A 1 219 ? -2.516 -12.463 8.177 1.00 93.25 219 SER A C 1
ATOM 1673 O O . SER A 1 219 ? -2.170 -13.468 7.560 1.00 93.25 219 SER A O 1
ATOM 1675 N N . GLY A 1 220 ? -2.711 -11.284 7.578 1.00 92.75 220 GLY A N 1
ATOM 1676 C CA . GLY A 1 220 ? -2.543 -11.066 6.142 1.00 92.75 220 GLY A CA 1
ATOM 1677 C C . GLY A 1 220 ? -1.105 -11.305 5.682 1.00 92.75 220 GLY A C 1
ATOM 1678 O O . GLY A 1 220 ? -0.888 -11.977 4.677 1.00 92.75 220 GLY A O 1
ATOM 1679 N N . SER A 1 221 ? -0.116 -10.822 6.442 1.00 93.62 221 SER A N 1
ATOM 1680 C CA . SER A 1 221 ? 1.301 -11.033 6.115 1.00 93.62 221 SER A CA 1
ATOM 1681 C C . SER A 1 221 ? 1.767 -12.478 6.295 1.00 93.62 221 SER A C 1
ATOM 1683 O O . SER A 1 221 ? 2.547 -12.952 5.479 1.00 93.62 221 SER A O 1
ATOM 1685 N N . LEU A 1 222 ? 1.294 -13.203 7.316 1.00 93.94 222 LEU A N 1
ATOM 1686 C CA . LEU A 1 222 ? 1.676 -14.609 7.540 1.00 93.94 222 LEU A CA 1
ATOM 1687 C C . LEU A 1 222 ? 1.103 -15.570 6.490 1.00 93.94 222 LEU A C 1
ATOM 1689 O O . LEU A 1 222 ? 1.631 -16.661 6.288 1.00 93.94 222 LEU A O 1
ATOM 1693 N N . VAL A 1 223 ? 0.009 -15.182 5.838 1.00 93.50 223 VAL A N 1
ATOM 1694 C CA . VAL A 1 223 ? -0.631 -15.964 4.773 1.00 93.50 223 VAL A CA 1
ATOM 1695 C C . VAL A 1 223 ? -0.006 -15.676 3.401 1.00 93.50 223 VAL A C 1
ATOM 1697 O O . VAL A 1 223 ? -0.216 -16.451 2.464 1.00 93.50 223 VAL A O 1
ATOM 1700 N N . ASP A 1 224 ? 0.772 -14.597 3.281 1.00 93.06 224 ASP A N 1
ATOM 1701 C CA . ASP A 1 224 ? 1.437 -14.204 2.042 1.00 93.06 224 ASP A CA 1
ATOM 1702 C C . ASP A 1 224 ? 2.398 -15.289 1.542 1.00 93.06 224 ASP A C 1
ATOM 1704 O O . ASP A 1 224 ? 3.094 -15.940 2.322 1.00 93.06 224 ASP A O 1
ATOM 1708 N N . THR A 1 225 ? 2.442 -15.506 0.226 1.00 87.81 225 THR A N 1
ATOM 1709 C CA . THR A 1 225 ? 3.106 -16.686 -0.347 1.00 87.81 225 THR A CA 1
ATOM 1710 C C . THR A 1 225 ? 4.609 -16.721 -0.117 1.00 87.81 225 THR A C 1
ATOM 1712 O O . THR A 1 225 ? 5.163 -17.812 -0.027 1.00 87.81 225 THR A O 1
ATOM 1715 N N . GLU A 1 226 ? 5.275 -15.568 -0.052 1.00 91.12 226 GLU A N 1
ATOM 1716 C CA . GLU A 1 226 ? 6.727 -15.502 0.146 1.00 91.12 226 GLU A CA 1
ATOM 1717 C C . GLU A 1 226 ? 7.086 -15.798 1.602 1.00 91.12 226 GLU A C 1
ATOM 1719 O O . GLU A 1 226 ? 7.827 -16.739 1.876 1.00 91.12 226 GLU A O 1
ATOM 1724 N N . LEU A 1 227 ? 6.487 -15.065 2.546 1.00 92.44 227 LEU A N 1
ATOM 1725 C CA . LEU A 1 227 ? 6.760 -15.246 3.970 1.00 92.44 227 LEU A CA 1
ATOM 1726 C C . LEU A 1 227 ? 6.303 -16.618 4.475 1.00 92.44 227 LEU A C 1
ATOM 1728 O O . LEU A 1 227 ? 7.000 -17.241 5.272 1.00 92.44 227 LEU A O 1
ATOM 1732 N N . ALA A 1 228 ? 5.167 -17.116 3.983 1.00 95.75 228 ALA A N 1
ATOM 1733 C CA . ALA A 1 228 ? 4.694 -18.448 4.329 1.00 95.75 228 ALA A CA 1
ATOM 1734 C C . ALA A 1 228 ? 5.659 -19.545 3.866 1.00 95.75 228 ALA A C 1
ATOM 1736 O O . ALA A 1 228 ? 5.819 -20.526 4.580 1.00 95.75 228 ALA A O 1
ATOM 1737 N N . LYS A 1 229 ? 6.315 -19.390 2.705 1.00 95.94 229 LYS A N 1
ATOM 1738 C CA . LYS A 1 229 ? 7.357 -20.329 2.257 1.00 95.94 229 LYS A CA 1
ATOM 1739 C C . LYS A 1 229 ? 8.594 -20.244 3.148 1.00 95.94 229 LYS A C 1
ATOM 1741 O O . LYS A 1 229 ? 9.110 -21.276 3.536 1.00 95.94 229 LYS A O 1
ATOM 1746 N N . THR A 1 230 ? 9.032 -19.039 3.513 1.00 93.88 230 THR A N 1
ATOM 1747 C CA . THR A 1 230 ? 10.200 -18.843 4.393 1.00 93.88 230 THR A CA 1
ATOM 1748 C C . THR A 1 230 ? 9.982 -19.387 5.807 1.00 93.88 230 THR A C 1
ATOM 1750 O O . THR A 1 230 ? 10.932 -19.812 6.455 1.00 93.88 230 THR A O 1
ATOM 1753 N N . LEU A 1 231 ? 8.741 -19.359 6.299 1.00 95.62 231 LEU A N 1
ATOM 1754 C CA . LEU A 1 231 ? 8.357 -19.869 7.619 1.00 95.62 231 LEU A CA 1
ATOM 1755 C C . LEU A 1 231 ? 7.807 -21.305 7.581 1.00 95.62 231 LEU A C 1
ATOM 1757 O O . LEU A 1 231 ? 7.291 -21.774 8.595 1.00 95.62 231 LEU A O 1
ATOM 1761 N N . ASP A 1 232 ? 7.857 -21.969 6.421 1.00 96.88 232 ASP A N 1
ATOM 1762 C CA . ASP A 1 232 ? 7.315 -23.314 6.197 1.00 96.88 232 ASP A CA 1
ATOM 1763 C C . ASP A 1 232 ? 5.853 -23.484 6.668 1.00 96.88 232 ASP A C 1
ATOM 1765 O O . ASP A 1 232 ? 5.438 -24.527 7.182 1.00 96.88 232 ASP A O 1
ATOM 1769 N N . ILE A 1 233 ? 5.034 -22.443 6.488 1.00 96.50 233 ILE A N 1
ATOM 1770 C CA . ILE A 1 233 ? 3.619 -22.446 6.862 1.00 96.50 233 ILE A CA 1
ATOM 1771 C C . ILE A 1 233 ? 2.826 -23.220 5.806 1.00 96.50 233 ILE A C 1
ATOM 1773 O O . ILE A 1 233 ? 2.559 -22.729 4.702 1.00 96.50 233 ILE A O 1
ATOM 1777 N N . GLY A 1 234 ? 2.390 -24.426 6.170 1.00 97.44 234 GLY A N 1
ATOM 1778 C CA . GLY A 1 234 ? 1.553 -25.271 5.317 1.00 97.44 234 GLY A CA 1
ATOM 1779 C C . GLY A 1 234 ? 0.146 -24.698 5.102 1.00 97.44 234 GLY A C 1
ATOM 1780 O O . GLY A 1 234 ? -0.358 -23.905 5.899 1.00 97.44 234 GLY A O 1
ATOM 1781 N N . ASP A 1 235 ? -0.553 -25.138 4.055 1.00 97.12 235 ASP A N 1
ATOM 1782 C CA . ASP A 1 235 ? -1.876 -24.589 3.707 1.00 97.12 235 ASP A CA 1
ATOM 1783 C C . ASP A 1 235 ? -2.932 -24.819 4.800 1.00 97.12 235 ASP A C 1
ATOM 1785 O O . ASP A 1 235 ? -3.749 -23.942 5.080 1.00 97.12 235 ASP A O 1
ATOM 1789 N N . ALA A 1 236 ? -2.845 -25.943 5.517 1.00 97.50 236 ALA A N 1
ATOM 1790 C CA . ALA A 1 236 ? -3.686 -26.203 6.683 1.00 97.50 236 ALA A CA 1
ATOM 1791 C C . ALA A 1 236 ? -3.436 -25.205 7.831 1.00 97.50 236 ALA A C 1
ATOM 1793 O O . ALA A 1 236 ? -4.362 -24.879 8.572 1.00 97.50 236 ALA A O 1
ATOM 1794 N N . GLN A 1 237 ? -2.201 -24.721 8.009 1.00 97.06 237 GLN A N 1
ATOM 1795 C CA . GLN A 1 237 ? -1.896 -23.665 8.981 1.00 97.06 237 GLN A CA 1
ATOM 1796 C C . GLN A 1 237 ? -2.411 -22.310 8.497 1.00 97.06 237 GLN A C 1
ATOM 1798 O O . GLN A 1 237 ? -3.015 -21.597 9.296 1.00 97.06 237 GLN A O 1
ATOM 1803 N N . LYS A 1 238 ? -2.251 -21.980 7.207 1.00 97.12 238 LYS A N 1
ATOM 1804 C CA . LYS A 1 238 ? -2.800 -20.742 6.625 1.00 97.12 238 LYS A CA 1
ATOM 1805 C C . LYS A 1 238 ? -4.303 -20.637 6.861 1.00 97.12 238 LYS A C 1
ATOM 1807 O O . LYS A 1 238 ? -4.780 -19.585 7.276 1.00 97.12 238 LYS A O 1
ATOM 1812 N N . GLU A 1 239 ? -5.040 -21.729 6.671 1.00 96.88 239 GLU A N 1
ATOM 1813 C CA . G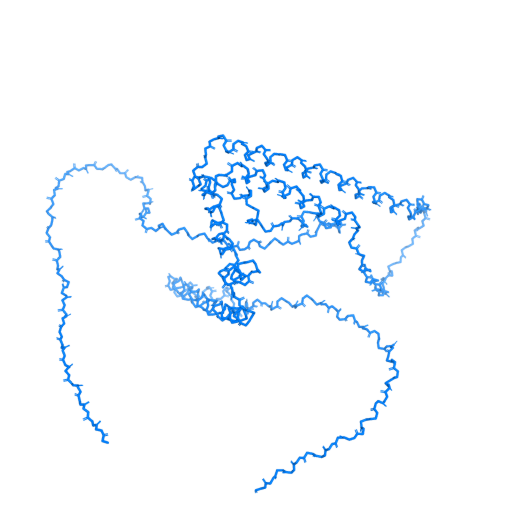LU A 1 239 ? -6.488 -21.734 6.890 1.00 96.88 239 GLU A CA 1
ATOM 1814 C C . GLU A 1 239 ? -6.861 -21.555 8.369 1.00 96.88 239 GLU A C 1
ATOM 1816 O O . GLU A 1 239 ? -7.763 -20.783 8.696 1.00 96.88 239 GLU A O 1
ATOM 1821 N N . ARG A 1 240 ? -6.108 -22.171 9.294 1.00 97.19 240 ARG A N 1
ATOM 1822 C CA . ARG A 1 240 ? -6.282 -21.920 10.737 1.00 97.19 240 ARG A CA 1
ATOM 1823 C C . ARG A 1 240 ? -6.006 -20.462 11.106 1.00 97.19 240 ARG A C 1
ATOM 1825 O O . ARG A 1 240 ? -6.765 -19.894 11.887 1.00 97.19 240 ARG A O 1
ATOM 1832 N N . ILE A 1 241 ? -4.962 -19.855 10.536 1.00 96.56 241 ILE A N 1
ATOM 1833 C CA . ILE A 1 241 ? -4.629 -18.438 10.746 1.00 96.56 241 ILE A CA 1
ATOM 1834 C C . ILE A 1 241 ? -5.763 -17.545 10.232 1.00 96.56 241 ILE A C 1
ATOM 1836 O O . ILE A 1 241 ? -6.191 -16.652 10.958 1.00 96.56 241 ILE A O 1
ATOM 1840 N N . ARG A 1 242 ? -6.295 -17.801 9.029 1.00 95.06 242 ARG A N 1
ATOM 1841 C CA . ARG A 1 242 ? -7.423 -17.038 8.462 1.00 95.06 242 ARG A CA 1
ATOM 1842 C C . ARG A 1 242 ? -8.674 -17.129 9.325 1.00 95.06 242 ARG A C 1
ATOM 1844 O O . ARG A 1 242 ? -9.251 -16.097 9.658 1.00 95.06 242 ARG A O 1
ATOM 1851 N N . ARG A 1 243 ? -9.066 -18.343 9.726 1.00 97.06 243 ARG A N 1
ATOM 1852 C CA . ARG A 1 243 ? -10.230 -18.552 10.595 1.00 97.06 243 ARG A CA 1
ATOM 1853 C C . ARG A 1 243 ? -10.060 -17.820 11.923 1.00 97.06 243 ARG A C 1
ATOM 1855 O O . ARG A 1 243 ? -10.947 -17.069 12.316 1.00 97.06 243 ARG A O 1
ATOM 1862 N N . ARG A 1 244 ? -8.906 -17.981 12.582 1.00 97.25 244 ARG A N 1
ATOM 1863 C CA . ARG A 1 244 ? -8.651 -17.324 13.868 1.00 97.25 244 ARG A CA 1
ATOM 1864 C C . ARG A 1 244 ? -8.599 -15.804 13.733 1.00 97.25 244 ARG A C 1
ATOM 1866 O O . ARG A 1 244 ? -9.093 -15.110 14.610 1.00 97.25 244 ARG A O 1
ATOM 1873 N N . ALA A 1 245 ? -8.046 -15.284 12.640 1.00 95.06 245 ALA A N 1
ATOM 1874 C CA . ALA A 1 245 ? -8.053 -13.854 12.362 1.00 95.06 245 ALA A CA 1
ATOM 1875 C C . ALA A 1 245 ? -9.478 -13.306 12.196 1.00 95.06 245 ALA A C 1
ATOM 1877 O O . ALA A 1 245 ? -9.774 -12.252 12.746 1.00 95.06 245 ALA A O 1
ATOM 1878 N N . ALA A 1 246 ? -10.364 -14.029 11.501 1.00 94.44 246 ALA A N 1
ATOM 1879 C CA . ALA A 1 246 ? -11.767 -13.640 11.357 1.00 94.44 246 ALA A CA 1
ATOM 1880 C C . ALA A 1 246 ? -12.518 -13.649 12.702 1.00 94.44 246 ALA A C 1
ATOM 1882 O O . ALA A 1 246 ? -13.280 -12.729 12.986 1.00 94.44 246 ALA A O 1
ATOM 1883 N N . GLU A 1 247 ? -12.273 -14.651 13.552 1.00 96.38 247 GLU A N 1
ATOM 1884 C CA . GLU A 1 247 ? -12.821 -14.703 14.917 1.00 96.38 247 GLU A CA 1
ATOM 1885 C C . GLU A 1 247 ? -12.331 -13.526 15.772 1.00 96.38 247 GLU A C 1
ATOM 1887 O O . GLU A 1 247 ? -13.141 -12.823 16.369 1.00 96.38 247 GLU A O 1
ATOM 1892 N N . VAL A 1 248 ? -11.018 -13.269 15.786 1.00 96.06 248 VAL A N 1
ATOM 1893 C CA . VAL A 1 248 ? -10.415 -12.159 16.544 1.00 96.06 248 VAL A CA 1
ATOM 1894 C C . VAL A 1 248 ? -10.927 -10.806 16.051 1.00 96.06 248 VAL A C 1
ATOM 1896 O O . VAL A 1 248 ? -11.202 -9.930 16.866 1.00 96.06 248 VAL A O 1
ATOM 1899 N N . GLN A 1 249 ? -11.091 -10.633 14.738 1.00 90.69 249 GLN A N 1
ATOM 1900 C CA . GLN A 1 249 ? -11.649 -9.412 14.160 1.00 90.69 249 GLN A CA 1
ATOM 1901 C C . GLN A 1 249 ? -13.090 -9.181 14.633 1.00 90.69 249 GLN A C 1
ATOM 1903 O O . GLN A 1 249 ? -13.423 -8.075 15.051 1.00 90.69 249 GLN A O 1
ATOM 1908 N N . LYS A 1 250 ? -13.918 -10.231 14.645 1.00 95.38 250 LYS A N 1
ATOM 1909 C CA . LYS A 1 250 ? -15.288 -10.159 15.163 1.00 95.38 250 LYS A CA 1
ATOM 1910 C C . LYS A 1 250 ? -15.318 -9.802 16.656 1.00 95.38 250 LYS A C 1
ATOM 1912 O O . LYS A 1 250 ? -16.060 -8.911 17.054 1.00 95.38 250 LYS A O 1
ATOM 1917 N N . GLU A 1 251 ? -14.488 -10.450 17.477 1.00 95.62 251 GLU A N 1
ATOM 1918 C CA . GLU A 1 251 ? -14.370 -10.131 18.911 1.00 95.62 251 GLU A CA 1
ATOM 1919 C C . GLU A 1 251 ? -13.913 -8.679 19.145 1.00 95.62 251 GLU A C 1
ATOM 1921 O O . GLU A 1 251 ? -14.366 -8.021 20.083 1.00 95.62 251 GLU A O 1
ATOM 1926 N N . LEU A 1 252 ? -13.006 -8.169 18.306 1.00 94.06 252 LEU A N 1
ATOM 1927 C CA . LEU A 1 252 ? -12.539 -6.787 18.366 1.00 94.06 252 LEU A CA 1
ATOM 1928 C C . LEU A 1 252 ? -13.659 -5.801 18.008 1.00 94.06 252 LEU A C 1
ATOM 1930 O O . LEU A 1 252 ? -13.844 -4.818 18.720 1.00 94.06 252 LEU A O 1
ATOM 1934 N N . GLU A 1 253 ? -14.421 -6.070 16.948 1.00 91.69 253 GLU A N 1
ATOM 1935 C CA . GLU A 1 253 ? -15.574 -5.257 16.542 1.00 91.69 253 GLU A CA 1
ATOM 1936 C C . GLU A 1 253 ? -16.644 -5.200 17.638 1.00 91.69 253 GLU A C 1
ATOM 1938 O O . GLU A 1 253 ? -17.129 -4.115 17.958 1.00 91.69 253 GLU A O 1
ATOM 1943 N N . GLU A 1 254 ? -16.950 -6.332 18.279 1.00 95.50 254 GLU A N 1
ATOM 1944 C CA . GLU A 1 254 ? -17.874 -6.390 19.418 1.00 95.50 254 GLU A CA 1
ATOM 1945 C C . GLU A 1 254 ? -17.372 -5.558 20.611 1.00 95.50 254 GLU A C 1
ATOM 1947 O O . GLU A 1 254 ? -18.151 -4.840 21.237 1.00 95.50 254 GLU A O 1
ATOM 1952 N N . LYS A 1 255 ? -16.069 -5.602 20.925 1.00 96.31 255 LYS A N 1
ATOM 1953 C CA . LYS A 1 255 ? -15.479 -4.775 21.995 1.00 96.31 255 LYS A CA 1
ATOM 1954 C C . LYS A 1 255 ? -15.499 -3.288 21.656 1.00 96.31 255 LYS A C 1
ATOM 1956 O O . LYS A 1 255 ? -15.806 -2.481 22.525 1.00 96.31 255 LYS A O 1
ATOM 1961 N N . ILE A 1 256 ? -15.198 -2.920 20.411 1.00 93.25 256 ILE A N 1
ATOM 1962 C CA . ILE A 1 256 ? -15.269 -1.527 19.953 1.00 93.25 256 ILE A CA 1
ATOM 1963 C C . ILE A 1 256 ? -16.712 -1.017 20.017 1.00 93.25 256 ILE A C 1
ATOM 1965 O O . ILE A 1 256 ? -16.924 0.127 20.409 1.00 93.25 256 ILE A O 1
ATOM 1969 N N . ALA A 1 257 ? -17.699 -1.841 19.652 1.00 92.69 257 ALA A N 1
ATOM 1970 C CA . ALA A 1 257 ? -19.110 -1.481 19.767 1.00 92.69 257 ALA A CA 1
ATOM 1971 C C . ALA A 1 257 ? -19.495 -1.190 21.225 1.00 92.69 257 ALA A C 1
ATOM 1973 O O . ALA A 1 257 ? -20.006 -0.110 21.501 1.00 92.69 257 ALA A O 1
ATOM 1974 N N . LYS A 1 258 ? -19.134 -2.083 22.157 1.00 96.56 258 LYS A N 1
ATOM 1975 C CA . LYS A 1 258 ? -19.377 -1.889 23.596 1.00 96.56 258 LYS A CA 1
ATOM 1976 C C . LYS A 1 258 ? -18.700 -0.637 24.150 1.00 96.56 258 LYS A C 1
ATOM 1978 O O . LYS A 1 258 ? -19.364 0.186 24.760 1.00 96.56 258 LYS A O 1
ATOM 1983 N N . LEU A 1 259 ? -17.412 -0.435 23.862 1.00 95.94 259 LEU A N 1
ATOM 1984 C CA . LEU A 1 259 ? -16.683 0.761 24.308 1.00 95.94 259 LEU A CA 1
ATOM 1985 C C . LEU A 1 259 ? -17.289 2.058 23.750 1.00 95.94 259 LEU A C 1
ATOM 1987 O O . LEU A 1 259 ? -17.247 3.097 24.400 1.00 95.94 259 LEU A O 1
ATOM 1991 N N . ARG A 1 260 ? -17.856 2.022 22.537 1.00 93.12 260 ARG A N 1
ATOM 1992 C CA . ARG A 1 260 ? -18.572 3.170 21.960 1.00 93.12 260 ARG A CA 1
ATOM 1993 C C . ARG A 1 260 ? -19.913 3.419 22.641 1.00 93.12 260 ARG A C 1
ATOM 1995 O O . ARG A 1 260 ? -20.293 4.578 22.754 1.00 93.12 260 ARG A O 1
ATOM 2002 N N . GLU A 1 261 ? -20.634 2.374 23.036 1.00 95.12 261 GLU A N 1
ATOM 2003 C CA . GLU A 1 261 ? -21.871 2.497 23.816 1.00 95.12 261 GLU A CA 1
ATOM 2004 C C . GLU A 1 261 ? -21.576 3.084 25.200 1.00 95.12 261 GLU A C 1
ATOM 2006 O O . GLU A 1 261 ? -22.151 4.114 25.541 1.00 95.12 261 GLU A O 1
ATOM 2011 N N . GLU A 1 262 ? -20.596 2.531 25.919 1.00 96.12 262 GLU A N 1
ATOM 2012 C CA . GLU A 1 262 ? -20.143 3.028 27.227 1.00 96.12 262 GLU A CA 1
ATOM 2013 C C . GLU A 1 262 ? -19.726 4.509 27.153 1.00 96.12 262 GLU A C 1
ATOM 2015 O O . GLU A 1 262 ? -20.240 5.339 27.899 1.00 96.12 262 GLU A O 1
ATOM 2020 N N . ALA A 1 263 ? -18.887 4.887 26.180 1.00 97.19 263 ALA A N 1
ATOM 2021 C CA . ALA A 1 263 ? -18.473 6.281 26.002 1.00 97.19 263 ALA A CA 1
ATOM 2022 C C . ALA A 1 263 ? -19.644 7.226 25.661 1.00 97.19 263 ALA A C 1
ATOM 2024 O O . ALA A 1 263 ? -19.636 8.393 26.052 1.00 97.19 263 ALA A O 1
ATOM 2025 N N . ARG A 1 264 ? -20.663 6.755 24.924 1.00 95.06 264 ARG A N 1
ATOM 2026 C CA . ARG A 1 264 ? -21.876 7.551 24.658 1.00 95.06 264 ARG A CA 1
ATOM 2027 C C . ARG A 1 264 ? -22.685 7.755 25.931 1.00 95.06 264 ARG A C 1
ATOM 2029 O O . ARG A 1 264 ? -23.160 8.865 26.149 1.00 95.06 264 ARG A O 1
ATOM 2036 N N . GLU A 1 265 ? -22.852 6.719 26.747 1.00 96.62 265 GLU A N 1
ATOM 2037 C CA . GLU A 1 265 ? -23.564 6.815 28.024 1.00 96.62 265 GLU A CA 1
ATOM 2038 C C . GLU A 1 265 ? -22.863 7.779 28.983 1.00 96.62 265 GLU A C 1
ATOM 2040 O O . GLU A 1 265 ? -23.523 8.639 29.564 1.00 96.62 265 GLU A O 1
ATOM 2045 N N . GLU A 1 266 ? -21.532 7.712 29.083 1.00 97.44 266 GLU A N 1
ATOM 2046 C CA . GLU A 1 266 ? -20.736 8.653 29.879 1.00 97.44 266 GLU A CA 1
ATOM 2047 C C . GLU A 1 266 ? -20.958 10.107 29.439 1.00 97.44 266 GLU A C 1
ATOM 2049 O O . GLU A 1 266 ? -21.248 10.962 30.272 1.00 97.44 266 GLU A O 1
ATOM 2054 N N . ILE A 1 267 ? -20.927 10.388 28.131 1.00 97.50 267 ILE A N 1
ATOM 2055 C CA . ILE A 1 267 ? -21.198 11.736 27.599 1.00 97.50 267 ILE A CA 1
ATOM 2056 C C . ILE A 1 267 ? -22.646 12.167 27.869 1.00 97.50 267 ILE A C 1
ATOM 2058 O O . ILE A 1 267 ? -22.901 13.330 28.183 1.00 97.50 267 ILE A O 1
ATOM 2062 N N . LEU A 1 268 ? -23.612 11.255 27.741 1.00 95.75 268 LEU A N 1
ATOM 2063 C CA . LEU A 1 268 ? -25.015 11.562 28.014 1.00 95.75 268 LEU A CA 1
ATOM 2064 C C . LEU A 1 268 ? -25.243 11.881 29.492 1.00 95.75 268 LEU A C 1
ATOM 2066 O O . LEU A 1 268 ? -26.074 12.739 29.785 1.00 95.75 268 LEU A O 1
ATOM 2070 N N . ASN A 1 269 ? -24.502 11.257 30.408 1.00 97.81 269 ASN A N 1
ATOM 2071 C CA . ASN A 1 269 ? -24.614 11.503 31.846 1.00 97.81 269 ASN A CA 1
ATOM 2072 C C . ASN A 1 269 ? -24.170 12.915 32.267 1.00 97.81 269 ASN A C 1
ATOM 2074 O O . ASN A 1 269 ? -24.627 13.400 33.299 1.00 97.81 269 ASN A O 1
ATOM 2078 N N . GLU A 1 270 ? -23.364 13.603 31.455 1.00 98.31 270 GLU A N 1
ATOM 2079 C CA . GLU A 1 270 ? -23.015 15.017 31.665 1.00 98.31 270 GLU A CA 1
ATOM 2080 C C . GLU A 1 270 ? -24.166 15.979 31.306 1.00 98.31 270 GLU A C 1
ATOM 2082 O O . GLU A 1 270 ? -24.169 17.148 31.699 1.00 98.31 270 GLU A O 1
ATOM 2087 N N . LEU A 1 271 ? -25.172 15.512 30.556 1.00 97.81 271 LEU A N 1
ATOM 2088 C CA . LEU A 1 271 ? -26.342 16.313 30.208 1.00 97.81 271 LEU A CA 1
ATOM 2089 C C . LEU A 1 271 ? -27.372 16.293 31.338 1.00 97.81 271 LEU A C 1
ATOM 2091 O O . LEU A 1 271 ? -27.696 15.253 31.910 1.00 97.81 271 LEU A O 1
ATOM 2095 N N . THR A 1 272 ? -27.982 17.450 31.593 1.00 98.25 272 THR A N 1
ATOM 2096 C CA . THR A 1 272 ? -29.131 17.528 32.503 1.00 98.25 272 THR A CA 1
ATOM 2097 C C . THR A 1 272 ? -30.292 16.668 31.975 1.00 98.25 272 THR A C 1
ATOM 2099 O O . THR A 1 272 ? -30.454 16.526 30.757 1.00 98.25 272 THR A O 1
ATOM 2102 N N . PRO A 1 273 ? -31.162 16.124 32.845 1.00 97.69 273 PRO A N 1
ATOM 2103 C CA . PRO A 1 273 ? -32.272 15.268 32.414 1.00 97.69 273 PRO A CA 1
ATOM 2104 C C . PRO A 1 273 ? -33.226 15.967 31.429 1.00 97.69 273 PRO A C 1
ATOM 2106 O O . PRO A 1 273 ? -33.757 15.331 30.521 1.00 97.69 273 PRO A O 1
ATOM 2109 N N . GLU A 1 274 ? -33.397 17.289 31.544 1.00 97.69 274 GLU A N 1
ATOM 2110 C CA . GLU A 1 274 ? -34.176 18.080 30.581 1.00 97.69 274 GLU A CA 1
ATOM 2111 C C . GLU A 1 274 ? -33.524 18.126 29.190 1.00 97.69 274 GLU A C 1
ATOM 2113 O O . GLU A 1 274 ? -34.217 18.059 28.172 1.00 97.69 274 GLU A O 1
ATOM 2118 N N . GLN A 1 275 ? -32.191 18.228 29.124 1.00 98.12 275 GLN A N 1
ATOM 2119 C CA . GLN A 1 275 ? -31.441 18.194 27.865 1.00 98.12 275 GLN A CA 1
ATOM 2120 C C . GLN A 1 275 ? -31.471 16.801 27.238 1.00 98.12 275 GLN A C 1
ATOM 2122 O O . GLN A 1 275 ? -31.682 16.693 26.032 1.00 98.12 275 GLN A O 1
ATOM 2127 N N . GLN A 1 276 ? -31.327 15.743 28.042 1.00 96.62 276 GLN A N 1
ATOM 2128 C CA . GLN A 1 276 ? -31.457 14.364 27.568 1.00 96.62 276 GLN A CA 1
ATOM 2129 C C . GLN A 1 276 ? -32.848 14.099 26.974 1.00 96.62 276 GLN A C 1
ATOM 2131 O O . GLN A 1 276 ? -32.952 13.453 25.934 1.00 96.62 276 GLN A O 1
ATOM 2136 N N . GLY A 1 277 ? -33.911 14.622 27.599 1.00 96.00 277 GLY A N 1
ATOM 2137 C CA . GLY A 1 277 ? -35.279 14.534 27.078 1.00 96.00 277 GLY A CA 1
ATOM 2138 C C . GLY A 1 277 ? -35.418 15.195 25.706 1.00 96.00 277 GLY A C 1
ATOM 2139 O O . GLY A 1 277 ? -35.813 14.541 24.746 1.00 96.00 277 GLY A O 1
ATOM 2140 N N . LYS A 1 278 ? -34.974 16.454 25.578 1.00 97.50 278 LYS A N 1
ATOM 2141 C CA . LYS A 1 278 ? -34.969 17.169 24.288 1.00 97.50 278 LYS A CA 1
ATOM 2142 C C . LYS A 1 278 ? -34.133 16.456 23.227 1.00 97.50 278 LYS A C 1
ATOM 2144 O O . LYS A 1 278 ? -34.514 16.441 22.062 1.00 97.50 278 LYS A O 1
ATOM 2149 N N . LEU A 1 279 ? -32.997 15.874 23.614 1.00 96.12 279 LEU A N 1
ATOM 2150 C CA . LEU A 1 279 ? -32.150 15.116 22.698 1.00 96.12 279 LEU A CA 1
ATOM 2151 C C . LEU A 1 279 ? -32.866 13.857 22.193 1.00 96.12 279 LEU A C 1
ATOM 2153 O O . LEU A 1 279 ? -32.824 13.593 20.997 1.00 96.12 279 LEU A O 1
ATOM 2157 N N . LYS A 1 280 ? -33.569 13.122 23.064 1.00 94.50 280 LYS A N 1
ATOM 2158 C CA . LYS A 1 280 ? -34.395 11.969 22.666 1.00 94.50 280 LYS A CA 1
ATOM 2159 C C . LYS A 1 280 ? -35.528 12.376 21.719 1.00 94.50 280 LYS A C 1
ATOM 2161 O O . LYS A 1 280 ? -35.737 11.703 20.716 1.00 94.50 280 LYS A O 1
ATOM 2166 N N . ASP A 1 281 ? -36.192 13.501 21.978 1.00 96.12 281 ASP A N 1
ATOM 2167 C CA . ASP A 1 281 ? -37.253 14.018 21.101 1.00 96.12 281 ASP A CA 1
ATOM 2168 C C . ASP A 1 281 ? -36.718 14.427 19.717 1.00 96.12 281 ASP A C 1
ATOM 2170 O O . ASP A 1 281 ? -37.368 14.178 18.702 1.00 96.12 281 ASP A O 1
ATOM 2174 N N . LEU A 1 282 ? -35.522 15.030 19.665 1.00 96.62 282 LEU A N 1
ATOM 2175 C CA . LEU A 1 282 ? -34.862 15.424 18.415 1.00 96.62 282 LEU A CA 1
ATOM 2176 C C . LEU A 1 282 ? -34.326 14.229 17.619 1.00 96.62 282 LEU A C 1
ATOM 2178 O O . LEU A 1 282 ? -34.383 14.250 16.391 1.00 96.62 282 LEU A O 1
ATOM 2182 N N . LEU A 1 283 ? -33.794 13.210 18.301 1.00 93.62 283 LEU A N 1
ATOM 2183 C CA . LEU A 1 283 ? -33.324 11.975 17.666 1.00 93.62 283 LEU A CA 1
ATOM 2184 C C . LEU A 1 283 ? -34.491 11.134 17.125 1.00 93.62 283 LEU A C 1
ATOM 2186 O O . LEU A 1 283 ? -34.314 10.409 16.149 1.00 93.62 283 LEU A O 1
ATOM 2190 N N . GLY A 1 284 ? -35.686 11.274 17.706 1.00 93.94 284 GLY A N 1
ATOM 2191 C CA . GLY A 1 284 ? -36.882 10.556 17.282 1.00 93.94 284 GLY A CA 1
ATOM 2192 C C . GLY A 1 284 ? -36.836 9.066 17.637 1.00 93.94 284 GLY A C 1
ATOM 2193 O O . GLY A 1 284 ? -36.147 8.647 18.565 1.00 93.94 284 GLY A O 1
ATOM 2194 N N . ALA A 1 285 ? -37.612 8.251 16.915 1.00 90.25 285 ALA A N 1
ATOM 2195 C CA . ALA A 1 285 ? -37.534 6.796 17.048 1.00 90.25 285 ALA A CA 1
ATOM 2196 C C . ALA A 1 285 ? -36.145 6.311 16.605 1.00 90.25 285 ALA A C 1
ATOM 2198 O O . ALA A 1 285 ? -35.656 6.776 15.576 1.00 90.25 285 ALA A O 1
ATOM 2199 N N . GLU A 1 286 ? -35.541 5.379 17.356 1.00 85.00 286 GLU A N 1
ATOM 2200 C CA . GLU A 1 286 ? -34.235 4.801 17.018 1.00 85.00 286 GLU A CA 1
ATOM 2201 C C . GLU A 1 286 ? -34.197 4.396 15.544 1.00 85.00 286 GLU A C 1
ATOM 2203 O O . GLU A 1 286 ? -34.960 3.541 15.081 1.00 85.00 286 GLU A O 1
ATOM 2208 N N . PHE A 1 287 ? -33.315 5.054 14.798 1.00 85.75 287 PHE A N 1
ATOM 2209 C CA . PHE A 1 287 ? -33.054 4.689 13.425 1.00 85.75 287 PHE A CA 1
ATOM 2210 C C . PHE A 1 287 ? -32.165 3.445 13.431 1.00 85.75 287 PHE A C 1
ATOM 2212 O O . PHE A 1 287 ? -31.144 3.401 14.118 1.00 85.75 287 PHE A O 1
ATOM 2219 N N . ASP A 1 288 ? -32.560 2.414 12.685 1.00 81.19 288 ASP A N 1
ATOM 2220 C CA . ASP A 1 288 ? -31.762 1.200 12.535 1.00 81.19 288 ASP A CA 1
ATOM 2221 C C . ASP A 1 288 ? -30.543 1.496 11.645 1.00 81.19 288 ASP A C 1
ATOM 2223 O O . ASP A 1 288 ? -30.546 1.243 10.440 1.00 81.19 288 ASP A O 1
ATOM 2227 N N . ASP A 1 289 ? -29.505 2.065 12.262 1.00 76.50 289 ASP A N 1
ATOM 2228 C CA . ASP A 1 289 ? -28.217 2.418 11.656 1.00 76.50 289 ASP A CA 1
ATOM 2229 C C . ASP A 1 289 ? -27.362 1.196 11.310 1.00 76.50 289 ASP A C 1
ATOM 2231 O O . ASP A 1 289 ? -26.207 1.347 10.893 1.00 76.50 289 ASP A O 1
ATOM 2235 N N . ARG A 1 290 ? -27.886 -0.034 11.466 1.00 77.75 290 ARG A N 1
ATOM 2236 C CA . ARG A 1 290 ? -27.190 -1.215 10.956 1.00 77.75 290 ARG A CA 1
ATOM 2237 C C . ARG A 1 290 ? -26.877 -0.932 9.493 1.00 77.75 290 ARG A C 1
ATOM 2239 O O . ARG A 1 290 ? -27.817 -0.714 8.724 1.00 77.75 290 ARG A O 1
ATOM 2246 N N . PRO A 1 291 ? -25.585 -0.899 9.101 1.00 68.19 291 PRO A N 1
ATOM 2247 C CA . PRO A 1 291 ? -25.215 -0.596 7.735 1.00 68.19 291 PRO A CA 1
ATOM 2248 C C . PRO A 1 291 ? -25.965 -1.604 6.891 1.00 68.19 291 PRO A C 1
ATOM 2250 O O . PRO A 1 291 ? -25.701 -2.804 7.012 1.00 68.19 291 PRO A O 1
ATOM 2253 N N . GLN A 1 292 ? -26.971 -1.135 6.139 1.00 73.25 292 GLN A N 1
ATOM 2254 C CA . GLN A 1 292 ? -27.771 -2.028 5.316 1.00 73.25 292 GLN A CA 1
ATOM 2255 C C . GLN A 1 292 ? -26.747 -2.808 4.516 1.00 73.25 292 GLN A C 1
ATOM 2257 O O . GLN A 1 292 ? -25.940 -2.149 3.849 1.00 73.25 292 GLN A O 1
ATOM 2262 N N . PRO A 1 293 ? -26.682 -4.147 4.679 1.00 67.44 293 PRO A N 1
ATOM 2263 C CA . PRO A 1 293 ? -25.611 -4.937 4.105 1.00 67.44 293 PRO A CA 1
ATOM 2264 C C . PRO A 1 293 ? -25.610 -4.555 2.647 1.00 67.44 293 PRO A C 1
ATOM 2266 O O . PRO A 1 293 ? -26.629 -4.800 1.999 1.00 67.44 293 PRO A O 1
ATOM 2269 N N . LEU A 1 294 ? -24.564 -3.824 2.223 1.00 67.56 294 LEU A N 1
ATOM 2270 C CA . LEU A 1 294 ? -24.503 -3.140 0.933 1.00 67.56 294 LEU A CA 1
ATOM 2271 C C . LEU A 1 294 ? -25.019 -4.149 -0.059 1.00 67.56 294 LEU A C 1
ATOM 2273 O O . LEU A 1 294 ? -24.344 -5.163 -0.251 1.00 67.56 294 LEU A O 1
ATOM 2277 N N . ALA A 1 295 ? -26.267 -3.954 -0.519 1.00 69.38 295 ALA A N 1
ATOM 2278 C CA . ALA A 1 295 ? -27.001 -5.044 -1.142 1.00 69.38 295 ALA A CA 1
ATOM 2279 C C . ALA A 1 295 ? -26.075 -5.537 -2.240 1.00 69.38 295 ALA A C 1
ATOM 2281 O O . ALA A 1 295 ? -25.712 -4.692 -3.070 1.00 69.38 295 ALA A O 1
ATOM 2282 N N . PRO A 1 296 ? -25.589 -6.801 -2.161 1.00 61.31 296 PRO A N 1
ATOM 2283 C CA . PRO A 1 296 ? -24.441 -7.243 -2.940 1.00 61.31 296 PRO A CA 1
ATOM 2284 C C . PRO A 1 296 ? -24.729 -6.780 -4.349 1.00 61.31 296 PRO A C 1
ATOM 2286 O O . PRO A 1 296 ? -25.854 -7.058 -4.795 1.00 61.31 296 PRO A O 1
ATOM 2289 N N . PRO A 1 297 ? -23.837 -5.944 -4.934 1.00 62.03 297 PRO A N 1
ATOM 2290 C CA . PRO A 1 297 ? -24.157 -5.065 -6.054 1.00 62.03 297 PRO A CA 1
ATOM 2291 C C . PRO A 1 297 ? -25.009 -5.888 -6.974 1.00 62.03 297 PRO A C 1
ATOM 2293 O O . PRO A 1 297 ? -24.520 -6.941 -7.368 1.00 62.03 297 PRO A O 1
ATOM 2296 N N . ARG A 1 298 ? -26.300 -5.540 -7.130 1.00 60.97 298 ARG A N 1
ATOM 2297 C CA . ARG A 1 298 ? -27.283 -6.445 -7.738 1.00 60.97 298 ARG A CA 1
ATOM 2298 C C . ARG A 1 298 ? -26.748 -6.795 -9.116 1.00 60.97 298 ARG A C 1
ATOM 2300 O O . ARG A 1 298 ? -27.006 -6.076 -10.080 1.00 60.97 298 ARG A O 1
ATOM 2307 N N . ILE A 1 299 ? -26.004 -7.898 -9.195 1.00 54.94 299 ILE A N 1
ATOM 2308 C CA . ILE A 1 299 ? -25.641 -8.574 -10.415 1.00 54.94 299 ILE A CA 1
ATOM 2309 C C . ILE A 1 299 ? -27.019 -9.011 -10.835 1.00 54.94 299 ILE A C 1
ATOM 2311 O O . ILE A 1 299 ? -27.563 -9.968 -10.280 1.00 54.94 299 ILE A O 1
ATOM 2315 N N . ARG A 1 300 ? -27.669 -8.183 -11.666 1.00 61.38 300 ARG A N 1
ATOM 2316 C CA . ARG A 1 300 ? -28.922 -8.526 -12.314 1.00 61.38 300 ARG A CA 1
ATOM 2317 C C . ARG A 1 300 ? -28.597 -9.878 -12.897 1.00 61.38 300 ARG A C 1
ATOM 2319 O O . ARG A 1 300 ? -27.810 -9.925 -13.838 1.00 61.38 300 ARG A O 1
ATOM 2326 N N . ARG A 1 301 ? -29.082 -10.953 -12.258 1.00 52.53 301 ARG A N 1
ATOM 2327 C CA . ARG A 1 301 ? -29.011 -12.295 -12.814 1.00 52.53 301 ARG A CA 1
ATOM 2328 C C . ARG A 1 301 ? -29.646 -12.078 -14.161 1.00 52.53 301 ARG A C 1
ATOM 2330 O O . ARG A 1 301 ? -30.846 -11.801 -14.225 1.00 52.53 301 ARG A O 1
ATOM 2337 N N . SER A 1 302 ? -28.802 -12.008 -15.186 1.00 51.72 302 SER A N 1
ATOM 2338 C CA . SER A 1 302 ? -29.222 -11.975 -16.564 1.00 51.72 302 SER A CA 1
ATOM 2339 C C . SER A 1 302 ? -30.240 -13.086 -16.599 1.00 51.72 302 SER A C 1
ATOM 2341 O O . SER A 1 302 ? -29.959 -14.214 -16.186 1.00 51.72 302 SER A O 1
ATOM 2343 N N . ARG A 1 303 ? -31.485 -12.702 -16.870 1.00 53.06 303 ARG A N 1
ATOM 2344 C CA . ARG A 1 303 ? -32.580 -13.631 -17.050 1.00 53.06 303 ARG A CA 1
ATOM 2345 C C . ARG A 1 303 ? -32.148 -14.402 -18.281 1.00 53.06 303 ARG A C 1
ATOM 2347 O O . ARG A 1 303 ? -32.433 -13.961 -19.385 1.00 53.06 303 ARG A O 1
ATOM 2354 N N . VAL A 1 304 ? -31.324 -15.434 -18.078 1.00 54.53 304 VAL A N 1
ATOM 2355 C CA . VAL A 1 304 ? -30.941 -16.384 -19.105 1.00 54.53 304 VAL A CA 1
ATOM 2356 C C . VAL A 1 304 ? -32.286 -16.837 -19.606 1.00 54.53 304 VAL A C 1
ATOM 2358 O O . VAL A 1 304 ? -33.091 -17.393 -18.852 1.00 54.53 304 VAL A O 1
ATOM 2361 N N . SER A 1 305 ? -32.582 -16.382 -20.814 1.00 54.66 305 SER A N 1
ATOM 2362 C CA . SER A 1 305 ? -33.767 -16.724 -21.557 1.00 54.66 305 SER A CA 1
ATOM 2363 C C . SER A 1 305 ? -33.942 -18.223 -21.388 1.00 54.66 305 SER A C 1
ATOM 2365 O O . SER A 1 305 ? -33.063 -19.012 -21.728 1.00 54.66 305 SER A O 1
ATOM 2367 N N . ALA A 1 306 ? -35.050 -18.603 -20.760 1.00 51.09 306 ALA A N 1
ATOM 2368 C CA . ALA A 1 306 ? -35.480 -19.979 -20.611 1.00 51.09 306 ALA A CA 1
ATOM 2369 C C . ALA A 1 306 ? -35.882 -20.508 -21.996 1.00 51.09 306 ALA A C 1
ATOM 2371 O O . ALA A 1 306 ? -37.056 -20.689 -22.293 1.00 51.09 306 ALA A O 1
ATOM 2372 N N . GLY A 1 307 ? -34.893 -20.660 -22.868 1.00 53.06 307 GLY A N 1
ATOM 2373 C CA . GLY A 1 307 ? -35.060 -20.914 -24.287 1.00 53.06 307 GLY A CA 1
ATOM 2374 C C . GLY A 1 307 ? -33.826 -21.583 -24.862 1.00 53.06 307 GLY A C 1
ATOM 2375 O O . GLY A 1 307 ? -33.372 -21.174 -25.910 1.00 53.06 307 GLY A O 1
ATOM 2376 N N . GLU A 1 308 ? -33.257 -22.542 -24.130 1.00 52.09 308 GLU A N 1
ATOM 2377 C CA . GLU A 1 308 ? -32.401 -23.612 -24.660 1.00 52.09 308 GLU A CA 1
ATOM 2378 C C . GLU A 1 308 ? -32.128 -24.631 -23.539 1.00 52.09 308 GLU A C 1
ATOM 2380 O O . GLU A 1 308 ? -30.997 -24.949 -23.176 1.00 52.09 308 GLU A O 1
ATOM 2385 N N . ARG A 1 309 ? -33.199 -25.178 -22.944 1.00 48.75 309 ARG A N 1
ATOM 2386 C CA . ARG A 1 309 ? -33.073 -26.511 -22.347 1.00 48.75 309 ARG A CA 1
ATOM 2387 C C . ARG A 1 309 ? -32.873 -27.465 -23.520 1.00 48.75 309 ARG A C 1
ATOM 2389 O O . ARG A 1 309 ? -33.842 -27.833 -24.179 1.00 48.75 309 ARG A O 1
ATOM 2396 N N . LYS A 1 310 ? -31.615 -27.822 -23.803 1.00 60.25 310 LYS A N 1
ATOM 2397 C CA . LYS A 1 310 ? -31.327 -29.063 -24.527 1.00 60.25 310 LYS A CA 1
ATOM 2398 C C . LYS A 1 310 ? -32.113 -30.176 -23.822 1.00 60.25 310 LYS A C 1
ATOM 2400 O O . LYS A 1 310 ? -32.100 -30.194 -22.589 1.00 60.25 310 LYS A O 1
ATOM 2405 N N . PRO A 1 311 ? -32.837 -31.031 -24.561 1.00 59.69 311 PRO A N 1
ATOM 2406 C CA . PRO A 1 311 ? -33.569 -32.132 -23.962 1.00 59.69 311 PRO A CA 1
ATOM 2407 C C . PRO A 1 311 ? -32.597 -32.938 -23.108 1.00 59.69 311 PRO A C 1
ATOM 2409 O O . PRO A 1 311 ? -31.524 -33.321 -23.573 1.00 59.69 311 PRO A O 1
ATOM 2412 N N . GLU A 1 312 ? -32.970 -33.096 -21.842 1.00 49.31 312 GLU A N 1
ATOM 2413 C CA . GLU A 1 312 ? -32.301 -33.957 -20.885 1.00 49.31 312 GLU A CA 1
ATOM 2414 C C . GLU A 1 312 ? -32.096 -35.319 -21.543 1.00 49.31 312 GLU A C 1
ATOM 2416 O O . GLU A 1 312 ? -33.048 -36.026 -21.886 1.00 49.31 312 GLU A O 1
ATOM 2421 N N . GLU A 1 313 ? -30.830 -35.669 -21.746 1.00 60.59 313 GLU A N 1
ATOM 2422 C CA . GLU A 1 313 ? -30.437 -37.053 -21.899 1.00 60.59 313 GLU A CA 1
ATOM 2423 C C . GLU A 1 313 ? -30.809 -37.725 -20.579 1.00 60.59 313 GLU A C 1
ATOM 2425 O O . GLU A 1 313 ? -30.176 -37.530 -19.542 1.00 60.59 313 GLU A O 1
ATOM 2430 N N . ARG A 1 314 ? -31.950 -38.411 -20.617 1.00 57.56 314 ARG A N 1
ATOM 2431 C CA . ARG A 1 314 ? -32.495 -39.241 -19.555 1.00 57.56 314 ARG A CA 1
ATOM 2432 C C . ARG A 1 314 ? -31.473 -40.330 -19.252 1.00 57.56 314 ARG A C 1
ATOM 2434 O O . ARG A 1 314 ? -31.530 -41.411 -19.829 1.00 57.56 314 ARG A O 1
ATOM 2441 N N . VAL A 1 315 ? -30.525 -40.034 -18.370 1.00 64.88 315 VAL A N 1
ATOM 2442 C CA . VAL A 1 315 ? -29.696 -41.058 -17.745 1.00 64.88 315 VAL A CA 1
ATOM 2443 C C . VAL A 1 315 ? -30.666 -41.915 -16.943 1.00 64.88 315 VAL A C 1
ATOM 2445 O O . VAL A 1 315 ? -31.261 -41.452 -15.972 1.00 64.88 315 VAL A O 1
ATOM 2448 N N . GLU A 1 316 ? -30.922 -43.128 -17.431 1.00 59.22 316 GLU A N 1
ATOM 2449 C CA . GLU A 1 316 ? -31.655 -44.143 -16.689 1.00 59.22 316 GLU A CA 1
A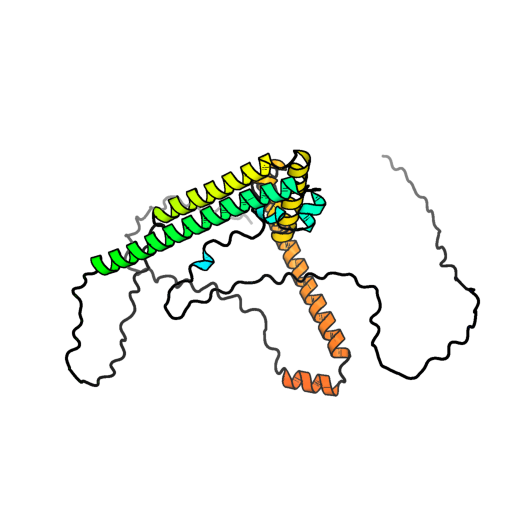TOM 2450 C C . GLU A 1 316 ? -30.926 -44.370 -15.362 1.00 59.22 316 GLU A C 1
ATOM 2452 O O . GLU A 1 316 ? -29.894 -45.035 -15.309 1.00 59.22 316 GLU A O 1
ATOM 2457 N N . GLU A 1 317 ? -31.472 -43.805 -14.288 1.00 58.56 317 GLU A N 1
ATOM 2458 C CA . GLU A 1 317 ? -31.178 -44.180 -12.910 1.00 58.56 317 GLU A CA 1
ATOM 2459 C C . GLU A 1 317 ? -31.741 -45.591 -12.682 1.00 58.56 317 GLU A C 1
ATOM 2461 O O . GLU A 1 317 ? -32.812 -45.798 -12.113 1.00 58.56 317 GLU A O 1
ATOM 2466 N N . LYS A 1 318 ? -31.041 -46.582 -13.237 1.00 59.84 318 LYS A N 1
ATOM 2467 C CA . LYS A 1 318 ? -31.126 -47.966 -12.792 1.00 59.84 318 LYS A CA 1
ATOM 2468 C C . LYS A 1 318 ? -30.230 -48.093 -11.563 1.00 59.84 318 LYS A C 1
ATOM 2470 O O . LYS A 1 318 ? -29.086 -47.654 -11.581 1.00 59.84 318 LYS A O 1
ATOM 2475 N N . ASP A 1 319 ? -30.783 -48.711 -10.527 1.00 65.25 319 ASP A N 1
ATOM 2476 C CA . ASP A 1 319 ? -30.074 -49.247 -9.359 1.00 65.25 319 ASP A CA 1
ATOM 2477 C C . ASP A 1 319 ? -29.886 -48.308 -8.151 1.00 65.25 319 ASP A C 1
ATOM 2479 O O . ASP A 1 319 ? -28.861 -48.329 -7.470 1.00 65.25 319 ASP A O 1
ATOM 2483 N N . ALA A 1 320 ? -30.930 -47.557 -7.782 1.00 59.72 320 ALA A N 1
ATOM 2484 C CA . ALA A 1 320 ? -31.072 -47.084 -6.403 1.00 59.72 320 ALA A CA 1
ATOM 2485 C C . ALA A 1 320 ? -31.512 -48.253 -5.495 1.00 59.72 320 ALA A C 1
ATOM 2487 O O . ALA A 1 320 ? -32.680 -48.648 -5.470 1.00 59.72 320 ALA A O 1
ATOM 2488 N N . ALA A 1 321 ? -30.554 -48.832 -4.767 1.00 74.19 321 ALA A N 1
ATOM 2489 C CA . ALA A 1 321 ? -30.800 -49.851 -3.750 1.00 74.19 321 ALA A CA 1
ATOM 2490 C C . ALA A 1 321 ? -31.701 -49.310 -2.615 1.00 74.19 321 ALA A C 1
ATOM 2492 O O . ALA A 1 321 ? -31.540 -48.156 -2.204 1.00 74.19 321 ALA A O 1
ATOM 2493 N N . PRO A 1 322 ? -32.632 -50.123 -2.079 1.00 75.00 322 PRO A N 1
ATOM 2494 C CA . PRO A 1 322 ? -33.525 -49.691 -1.012 1.00 75.00 322 PRO A CA 1
ATOM 2495 C C . PRO A 1 322 ? -32.747 -49.391 0.282 1.00 75.00 322 PRO A C 1
ATOM 2497 O O . PRO A 1 322 ? -31.793 -50.104 0.611 1.00 75.00 322 PRO A O 1
ATOM 2500 N N . PRO A 1 323 ? -33.138 -48.348 1.037 1.00 72.50 323 PRO A N 1
ATOM 2501 C CA . PRO A 1 323 ? -32.492 -48.013 2.299 1.00 72.50 323 PRO A CA 1
ATOM 2502 C C . PRO A 1 323 ? -32.708 -49.125 3.342 1.00 72.50 323 PRO A C 1
ATOM 2504 O O . PRO A 1 323 ? -33.788 -49.717 3.386 1.00 72.50 323 PRO A O 1
ATOM 2507 N N . PRO A 1 324 ? -31.708 -49.401 4.202 1.00 75.50 324 PRO A N 1
ATOM 2508 C CA . PRO A 1 324 ? -31.806 -50.450 5.207 1.00 75.50 324 PRO A CA 1
ATOM 2509 C C . PRO A 1 324 ? -32.866 -50.106 6.258 1.00 75.50 324 PRO A C 1
ATOM 2511 O O . PRO A 1 324 ? -32.892 -49.003 6.813 1.00 75.50 324 PRO A O 1
ATOM 2514 N N . GLU A 1 325 ? -33.733 -51.080 6.527 1.00 68.56 325 GLU A N 1
ATOM 2515 C CA . GLU A 1 325 ? -34.762 -51.022 7.558 1.00 68.56 325 GLU A CA 1
ATOM 2516 C C . GLU A 1 325 ? -34.129 -50.763 8.931 1.00 68.56 325 GLU A C 1
ATOM 2518 O O . GLU A 1 325 ? -33.204 -51.455 9.364 1.00 68.56 325 GLU A O 1
ATOM 2523 N N . ARG A 1 326 ? -34.628 -49.741 9.632 1.00 69.06 326 ARG A N 1
ATOM 2524 C CA . ARG A 1 326 ? -34.263 -49.504 11.030 1.00 69.06 326 ARG A CA 1
ATOM 2525 C C . ARG A 1 326 ? -35.016 -50.511 11.891 1.00 69.06 326 ARG A C 1
ATOM 2527 O O . ARG A 1 326 ? -36.220 -50.371 12.091 1.00 69.06 326 ARG A O 1
ATOM 2534 N N . GLY A 1 327 ? -34.287 -51.515 12.371 1.00 69.62 327 GLY A N 1
ATOM 2535 C CA . GLY A 1 327 ? -34.754 -52.452 13.386 1.00 69.62 327 GLY A CA 1
ATOM 2536 C C . GLY A 1 327 ? -35.176 -51.730 14.668 1.00 69.62 327 GLY A C 1
ATOM 2537 O O . GLY A 1 327 ? -34.541 -50.754 15.075 1.00 69.62 327 GLY A O 1
ATOM 2538 N N . SER A 1 328 ? -36.289 -52.207 15.227 1.00 61.62 328 SER A N 1
ATOM 2539 C CA . SER A 1 328 ? -36.894 -51.787 16.498 1.00 61.62 328 SER A CA 1
ATOM 2540 C C . SER A 1 328 ? -36.155 -52.343 17.710 1.00 61.62 328 SER A C 1
ATOM 2542 O O . SER A 1 328 ? -35.552 -53.432 17.576 1.00 61.62 328 SER A O 1
#

Secondary structure (DSSP, 8-state):
-------------------------------PPP------PPS-------------------TTS---GGGS----TTSSHHHHHTSHHHHHHTT--HHHHHHHHHHHHHHHHHHHHHHHHHHHHHHHHHHHHHHHT-TT-----------------------PPP--PPPHHHHHHHHHHHHHHHHHHHHHHHHS-HHHHHHHHHHHHHHHHHHHHHHHHHHSHHHHHHTT--HHHHHHHHHHHHHHHHHHHHHHHHHHHHHHHHHHHTS-HHHHHHHHHHH-SPP--S---------------S--------------PPPPP---

Radius of gyration: 35.18 Å; chains: 1; bounding box: 71×93×99 Å

Sequence (328 aa):
MSRTLFRSVGACLVGGWAAWAGGAAVAQDLVLPPTAGVVEVAPGVEGDVFAIAPQVHSLTLTSDGVLSEAVFFAHPVGDDPASLLDMGNVQTELDLIDEQKEKIREAQRKMHEGMQQHFTEMRELHTRRIRDLQDSQGGGGVIRREGGGGAARGEPSGGPDRAVPRVVEPPEDFKKSQERLKALRDQLAKDVDNVLLPHQKKRLEEIRLRMKMKQRGTSGSLVDTELAKTLDIGDAQKERIRRRAAEVQKELEEKIAKLREEAREEILNELTPEQQGKLKDLLGAEFDDRPQPLAPPRIRRSRVSAGERKPEERVEEKDAAPPPERGS

Foldseek 3Di:
DDDDDDDDDDDDDDDDPDDDDDDDDDDDDDDDDDDDDDPDDDPDDPPPPPPPPPPPPDQDQDPVNDRDPVPPPPDPQQLALLSQCVDPVLCVVLVPDPVLVVLLVVLVVVLVVLVVVLVVVVVVVVVVVVVVVVVVVPPPPPPVPPDDDDDDPDDPPDDDPPVPPPPPPDPPSVVVSVVSNVVSSVSSVVSNVVSGDPVSVVVSVVVSLVVCCVVLNPLRSCLDPPNCVVVVPDPVNNVVSVVVVVVVVVVVVVVVVVVVVVVVVVVLVVDDPVVNVVVPVVCDPDDPPPPPPPPPPCPVPPPPPPPDPPPDPPPPPPDPDDDDDDDD

pLDDT: mean 73.95, std 23.0, range [28.39, 98.31]